Protein AF-A0A819C6V5-F1 (afdb_monomer_lite)

Radius of gyration: 39.78 Å; chains: 1; bounding box: 73×68×147 Å

Sequence (344 aa):
MNMNANNSSHEEILKLSNQDVSDHKYETSNIQQQQQQQQQLRFQQQQQQQQQQMNTNTTRMVQDIINNDDVHSQYQQNQIYKQNKHRNKRRLKNKRKHLDLNKNNLPMDQFILSPLNLIEESISSYSIRTYQKKLRRYNMSTDHWKQTSKLLPNYKQLSPYKFKHILLKAISNEYRDQLYQLLNNMATLQFIHKRAELLCMVFQLKIEADYWNYIGTLNMPIITWLSLKASKLIIKQTFINWDHTKTKAHIQRQQNKINNKLQKAISNVYIHFEQAFPLNEEIFNVMSLDDLSKIIYSALAVILEKSLHYFHLNFEQKKILLCFNIQDAYLVKSFFDLNPTLEQ

Foldseek 3Di:
DDDDDDDDPPPVVVVVVVVVVVVVVVVVVVVVVVVVVVVVVVVVVVVVVVVVVVVVVVVVVVVVVVVVVVVVVVVVVVVVVVVVVVVVVVVVVVVVVPPPPDDDDDDDPPPPCPLLNLLVVLLVPPDPVVLVVVLVVPDLPPPVLVVLLPQDQVLVVDDLVVVLVLLLVLFDPVCNVLVVVFSVPPLLSVLLSVLLNLSLQLVLLVLVLVLLVLLLPPPQCQLQPCVVPPDPVLCVVLVQPRPVCSHNVNSVVSNVVSVVSNVVSVVVSVVSVPDDNPGDPVSCVPDDPVVVSSRSSSSSSVSSSVRCSSVSSSSVSVSVSVVVSSVSSVVSVVVVVVVDDPVD

Secondary structure (DSSP, 8-state):
--------SSHHHHHHHHHHHHHHHHHHHHHHHHHHHHHHHHHHHHHHHHHHHHHHHHHHHHHHHHHHHHHHHHHHHHHHHHHHHHHHHHHHHHHHTTS-S------SS-----HHHHHHHHHHTS-HHHHHHHHTTS---TTHHHHHTT---GGGGS-HHHHHHHHHHHS-GGGHHHHHHHTTSHHHHHHHHHHHHHHHHHHHHHHHHHHHHHHHHS--TTTTTGGGTS-HHHHHHS-----TT--HHHHHHHHHHHHHHHHHHHHHHHHHHHSPP---GGGGGTS-HHHHHHHHHHHHHHHHHHHHHHHHHHHHHHHHHHHHHHHHHHHHHHHHHT---TT-

pLDDT: mean 70.54, std 17.15, range [28.67, 95.19]

Structure (mmCIF, N/CA/C/O backbone):
data_AF-A0A819C6V5-F1
#
_entry.id   AF-A0A819C6V5-F1
#
loop_
_atom_site.group_PDB
_atom_site.id
_atom_site.type_symbol
_atom_site.label_atom_id
_atom_site.label_alt_id
_atom_site.label_comp_id
_atom_site.label_asym_id
_atom_site.label_entity_id
_atom_site.label_seq_id
_atom_site.pdbx_PDB_ins_code
_atom_site.Cartn_x
_atom_site.Cartn_y
_atom_site.Cartn_z
_atom_site.occupancy
_atom_site.B_iso_or_equiv
_atom_site.auth_seq_id
_atom_site.auth_comp_id
_atom_site.auth_asym_id
_atom_site.auth_atom_id
_atom_site.pdbx_PDB_model_num
ATOM 1 N N . MET A 1 1 ? 41.837 -51.156 114.349 1.00 42.78 1 MET A N 1
ATOM 2 C CA . MET A 1 1 ? 42.633 -50.860 113.139 1.00 42.78 1 MET A CA 1
ATOM 3 C C . MET A 1 1 ? 41.952 -51.554 111.973 1.00 42.78 1 MET A C 1
ATOM 5 O O . MET A 1 1 ? 42.185 -52.731 111.747 1.00 42.78 1 MET A O 1
ATOM 9 N N . ASN A 1 2 ? 41.008 -50.852 111.341 1.00 34.34 2 ASN A N 1
ATOM 10 C CA . ASN A 1 2 ? 40.162 -51.373 110.269 1.00 34.34 2 ASN A CA 1
ATOM 11 C C . ASN A 1 2 ? 40.758 -50.969 108.922 1.00 34.34 2 ASN A C 1
ATOM 13 O O . ASN A 1 2 ? 40.740 -49.793 108.568 1.00 34.34 2 ASN A O 1
ATOM 17 N N . MET A 1 3 ? 41.269 -51.957 108.191 1.00 42.69 3 MET A N 1
ATOM 18 C CA . MET A 1 3 ? 41.445 -51.879 106.747 1.00 42.69 3 MET A CA 1
ATOM 19 C C . MET A 1 3 ? 40.115 -52.271 106.101 1.00 42.69 3 MET A C 1
ATOM 21 O O . MET A 1 3 ? 39.677 -53.403 106.270 1.00 42.69 3 MET A O 1
ATOM 25 N N . ASN A 1 4 ? 39.458 -51.341 105.411 1.00 45.03 4 ASN A N 1
ATOM 26 C CA . ASN A 1 4 ? 38.395 -51.646 104.452 1.00 45.03 4 ASN A CA 1
ATOM 27 C C . ASN A 1 4 ? 38.114 -50.401 103.606 1.00 45.03 4 ASN A C 1
ATOM 29 O O . ASN A 1 4 ? 37.374 -49.517 104.024 1.00 45.03 4 ASN A O 1
ATOM 33 N N . ALA A 1 5 ? 38.730 -50.325 102.429 1.00 46.81 5 ALA A N 1
ATOM 34 C CA . ALA A 1 5 ? 38.344 -49.402 101.367 1.00 46.81 5 ALA A CA 1
ATOM 35 C C . ALA A 1 5 ? 38.988 -49.867 100.055 1.00 46.81 5 ALA A C 1
ATOM 37 O O . ALA A 1 5 ? 40.046 -49.388 99.669 1.00 46.81 5 ALA A O 1
ATOM 38 N N . ASN A 1 6 ? 38.384 -50.865 99.416 1.00 51.97 6 ASN A N 1
ATOM 39 C CA . ASN A 1 6 ? 38.593 -51.175 98.003 1.00 51.97 6 ASN A CA 1
ATOM 40 C C . ASN A 1 6 ? 37.454 -52.096 97.571 1.00 51.97 6 ASN A C 1
ATOM 42 O O . ASN A 1 6 ? 37.570 -53.303 97.719 1.00 51.97 6 ASN A O 1
ATOM 46 N N . ASN A 1 7 ? 36.324 -51.508 97.163 1.00 52.44 7 ASN A N 1
ATOM 47 C CA . ASN A 1 7 ? 35.249 -52.153 96.389 1.00 52.44 7 ASN A CA 1
ATOM 48 C C . ASN A 1 7 ? 34.181 -51.110 95.994 1.00 52.44 7 ASN A C 1
ATOM 50 O O . ASN A 1 7 ? 33.004 -51.263 96.290 1.00 52.44 7 ASN A O 1
ATOM 54 N N . SER A 1 8 ? 34.592 -50.009 95.355 1.00 52.50 8 SER A N 1
ATOM 55 C CA . SER A 1 8 ? 33.663 -48.972 94.861 1.00 52.50 8 SER A CA 1
ATOM 56 C C . SER A 1 8 ? 34.029 -48.488 93.453 1.00 52.50 8 SER A C 1
ATOM 58 O O . SER A 1 8 ? 33.892 -47.311 93.141 1.00 52.50 8 SER A O 1
ATOM 60 N N . SER A 1 9 ? 34.537 -49.380 92.599 1.00 55.22 9 SER A N 1
ATOM 61 C CA . SER A 1 9 ? 34.849 -49.062 91.195 1.00 55.22 9 SER A CA 1
ATOM 62 C C . SER A 1 9 ? 34.256 -50.046 90.179 1.00 55.22 9 SER A C 1
ATOM 64 O O . SER A 1 9 ? 34.448 -49.860 88.982 1.00 55.22 9 SER A O 1
ATOM 66 N N . HIS A 1 10 ? 33.494 -51.061 90.617 1.00 52.28 10 HIS A N 1
ATOM 67 C CA . HIS A 1 10 ? 32.887 -52.045 89.708 1.00 52.28 10 HIS A CA 1
ATOM 68 C C . HIS A 1 10 ? 31.380 -51.860 89.448 1.00 52.28 10 HIS A C 1
ATOM 70 O O . HIS A 1 10 ? 30.900 -52.331 88.419 1.00 52.28 10 HIS A O 1
ATOM 76 N N . GLU A 1 11 ? 30.635 -51.131 90.291 1.00 52.12 11 GLU A N 1
ATOM 77 C CA . GLU A 1 11 ? 29.190 -50.899 90.077 1.00 52.12 11 GLU A CA 1
ATOM 78 C C . GLU A 1 11 ? 28.860 -49.718 89.145 1.00 52.12 11 GLU A C 1
ATOM 80 O O . GLU A 1 11 ? 27.769 -49.682 88.575 1.00 52.12 11 GLU A O 1
ATOM 85 N N . GLU A 1 12 ? 29.785 -48.781 88.913 1.00 51.66 12 GLU A N 1
ATOM 86 C CA . GLU A 1 12 ? 29.551 -47.665 87.977 1.00 51.66 12 GLU A CA 1
ATOM 87 C C . GLU A 1 12 ? 29.744 -48.056 86.503 1.00 51.66 12 GLU A C 1
ATOM 89 O O . GLU A 1 12 ? 29.114 -47.470 85.624 1.00 51.66 12 GLU A O 1
ATOM 94 N N . ILE A 1 13 ? 30.517 -49.107 86.211 1.00 53.06 13 ILE A N 1
ATOM 95 C CA . ILE A 1 13 ? 30.761 -49.552 84.827 1.00 53.06 13 ILE A CA 1
ATOM 96 C C . ILE A 1 13 ? 29.567 -50.359 84.271 1.00 53.06 13 ILE A C 1
ATOM 98 O O . ILE A 1 13 ? 29.282 -50.307 83.077 1.00 53.06 13 ILE A O 1
ATOM 102 N N . LEU A 1 14 ? 28.793 -51.039 85.125 1.00 51.91 14 LEU A N 1
ATOM 103 C CA . LEU A 1 14 ? 27.615 -51.816 84.703 1.00 51.91 14 LEU A CA 1
ATOM 104 C C . LEU A 1 14 ? 26.338 -50.975 84.517 1.00 51.91 14 LEU A C 1
ATOM 106 O O . LEU A 1 14 ? 25.414 -51.424 83.838 1.00 51.91 14 LEU A O 1
ATOM 110 N N . LYS A 1 15 ? 26.275 -49.751 85.062 1.00 52.47 15 LYS A N 1
ATOM 111 C CA . LYS A 1 15 ? 25.129 -48.843 84.857 1.00 52.47 15 LYS A CA 1
ATOM 112 C C . LYS A 1 15 ? 25.221 -48.023 83.568 1.00 52.47 15 LYS A C 1
ATOM 114 O O . LYS A 1 15 ? 24.184 -47.723 82.991 1.00 52.47 15 LYS A O 1
ATOM 119 N N . LEU A 1 16 ? 26.425 -47.743 83.067 1.00 49.72 16 LEU A N 1
ATOM 120 C CA . LEU A 1 16 ? 26.607 -47.038 81.788 1.00 49.72 16 LEU A CA 1
ATOM 121 C C . LEU A 1 16 ? 26.349 -47.942 80.566 1.00 49.72 16 LEU A C 1
ATOM 123 O O . LEU A 1 16 ? 25.876 -47.465 79.545 1.00 49.72 16 LEU A O 1
ATOM 127 N N . SER A 1 17 ? 26.546 -49.260 80.683 1.00 49.69 17 SER A N 1
ATOM 128 C CA . SER A 1 17 ? 26.348 -50.208 79.570 1.00 49.69 17 SER A CA 1
ATOM 129 C C . SER A 1 17 ? 24.881 -50.522 79.232 1.00 49.69 17 SER A C 1
ATOM 131 O O . SER A 1 17 ? 24.615 -51.007 78.134 1.00 49.69 17 SER A O 1
ATOM 133 N N . ASN A 1 18 ? 23.929 -50.309 80.147 1.00 50.03 18 ASN A N 1
ATOM 134 C CA . ASN A 1 18 ? 22.515 -50.651 79.918 1.00 50.03 18 ASN A CA 1
ATOM 135 C C . ASN A 1 18 ? 21.667 -49.463 79.435 1.00 50.03 18 ASN A C 1
ATOM 137 O O . ASN A 1 18 ? 20.563 -49.682 78.938 1.00 50.03 18 ASN A O 1
ATOM 141 N N . GLN A 1 19 ? 22.181 -48.233 79.542 1.00 52.88 19 GLN A N 1
ATOM 142 C CA . GLN A 1 19 ? 21.512 -47.026 79.048 1.00 52.88 19 GLN A CA 1
ATOM 143 C C . GLN A 1 19 ? 21.669 -46.881 77.518 1.00 52.88 19 GLN A C 1
ATOM 145 O O . GLN A 1 19 ? 20.708 -46.552 76.827 1.00 52.88 19 GLN A O 1
ATOM 150 N N . ASP A 1 20 ? 22.828 -47.259 76.962 1.00 51.00 20 ASP A N 1
ATOM 151 C CA . ASP A 1 20 ? 23.103 -47.169 75.515 1.00 51.00 20 ASP A CA 1
ATOM 152 C C . ASP A 1 20 ? 22.275 -48.152 74.658 1.00 51.00 20 ASP A C 1
ATOM 154 O O . ASP A 1 20 ? 22.036 -47.927 73.471 1.00 51.00 20 ASP A O 1
ATOM 158 N N . VAL A 1 21 ? 21.781 -49.252 75.240 1.00 55.56 21 VAL A N 1
ATOM 159 C CA . VAL A 1 21 ? 21.013 -50.271 74.497 1.00 55.56 21 VAL A CA 1
ATOM 160 C C . VAL A 1 21 ? 19.526 -49.902 74.368 1.00 55.56 21 VAL A C 1
ATOM 162 O O . VAL A 1 21 ? 18.870 -50.327 73.411 1.00 55.56 21 VAL A O 1
ATOM 165 N N . SER A 1 22 ? 18.968 -49.109 75.294 1.00 55.94 22 SER A N 1
ATOM 166 C CA . SER A 1 22 ? 17.573 -48.651 75.201 1.00 55.94 22 SER A CA 1
ATOM 167 C C . SER A 1 22 ? 17.395 -47.523 74.189 1.00 55.94 22 SER A C 1
ATOM 169 O O . SER A 1 22 ? 16.411 -47.535 73.445 1.00 55.94 22 SER A O 1
ATOM 171 N N . ASP A 1 23 ? 18.364 -46.612 74.099 1.00 54.50 23 ASP A N 1
ATOM 172 C CA . ASP A 1 23 ? 18.287 -45.456 73.202 1.00 54.50 23 ASP A CA 1
ATOM 173 C C . ASP A 1 23 ? 18.454 -45.879 71.732 1.00 54.50 23 ASP A C 1
ATOM 175 O O . ASP A 1 23 ? 17.686 -45.455 70.864 1.00 54.50 23 ASP A O 1
ATOM 179 N N . HIS A 1 24 ? 19.313 -46.867 71.453 1.00 56.78 24 HIS A N 1
ATOM 180 C CA . HIS A 1 24 ? 19.447 -47.432 70.106 1.00 56.78 24 HIS A CA 1
ATOM 181 C C . HIS A 1 24 ? 18.206 -48.188 69.599 1.00 56.78 24 HIS A C 1
ATOM 183 O O . HIS A 1 24 ? 17.953 -48.215 68.390 1.00 56.78 24 HIS A O 1
ATOM 189 N N . LYS A 1 25 ? 17.385 -48.782 70.478 1.00 58.25 25 LYS A N 1
ATOM 190 C CA . LYS A 1 25 ? 16.118 -49.420 70.061 1.00 58.25 25 LYS A CA 1
ATOM 191 C C . LYS A 1 25 ? 15.043 -48.396 69.687 1.00 58.25 25 LYS A C 1
ATOM 193 O O . LYS A 1 25 ? 14.262 -48.641 68.768 1.00 58.25 25 LYS A O 1
ATOM 198 N N . TYR A 1 26 ? 15.017 -47.245 70.356 1.00 59.84 26 TYR A N 1
ATOM 199 C CA . TYR A 1 26 ? 14.094 -46.162 70.013 1.00 59.84 26 TYR A CA 1
ATOM 200 C C . TYR A 1 26 ? 14.500 -45.445 68.721 1.00 59.84 26 TYR A C 1
ATOM 202 O O . TYR A 1 26 ? 13.643 -45.168 67.877 1.00 59.84 26 TYR A O 1
ATOM 210 N N . GLU A 1 27 ? 15.797 -45.213 68.510 1.00 63.97 27 GLU A N 1
ATOM 211 C CA . GLU A 1 27 ? 16.293 -44.613 67.267 1.00 63.97 27 GLU A CA 1
ATOM 212 C C . GLU A 1 27 ? 16.052 -45.511 66.050 1.00 63.97 27 GLU A C 1
ATOM 214 O O . GLU A 1 27 ? 15.570 -45.040 65.018 1.00 63.97 27 GLU A O 1
ATOM 219 N N . THR A 1 28 ? 16.299 -46.820 66.170 1.00 67.06 28 THR A N 1
ATOM 220 C CA . THR A 1 28 ? 16.055 -47.767 65.068 1.00 67.06 28 THR A CA 1
ATOM 221 C C . THR A 1 28 ? 14.572 -47.873 64.700 1.00 67.06 28 THR A C 1
ATOM 223 O O . THR A 1 28 ? 14.247 -47.905 63.511 1.00 67.06 28 THR A O 1
ATOM 226 N N . SER A 1 29 ? 13.661 -47.819 65.679 1.00 74.25 29 SER A N 1
ATOM 227 C CA . SER A 1 29 ? 12.212 -47.786 65.427 1.00 74.25 29 SER A CA 1
ATOM 228 C C . SER A 1 29 ? 11.770 -46.515 64.686 1.00 74.25 29 SER A C 1
ATOM 230 O O . SER A 1 29 ? 10.986 -46.592 63.737 1.00 74.25 29 SER A O 1
ATOM 232 N N . ASN A 1 30 ? 12.292 -45.345 65.069 1.00 78.00 30 ASN A N 1
ATOM 233 C CA . ASN A 1 30 ? 11.967 -44.077 64.404 1.00 78.00 30 ASN A CA 1
ATOM 234 C C . ASN A 1 30 ? 12.506 -44.016 62.968 1.00 78.00 30 ASN A C 1
ATOM 236 O O . ASN A 1 30 ? 11.795 -43.585 62.057 1.00 78.00 30 ASN A O 1
ATOM 240 N N . ILE A 1 31 ? 13.730 -44.501 62.739 1.00 79.94 31 ILE A N 1
ATOM 241 C CA . ILE A 1 31 ? 14.327 -44.566 61.396 1.00 79.94 31 ILE A CA 1
ATOM 242 C C . ILE A 1 31 ? 13.509 -45.492 60.487 1.00 79.94 31 ILE A C 1
ATOM 244 O O . ILE A 1 31 ? 13.252 -45.159 59.326 1.00 79.94 31 ILE A O 1
ATOM 248 N N . GLN A 1 32 ? 13.045 -46.631 61.006 1.00 84.69 32 GLN A N 1
ATOM 249 C CA . GLN A 1 32 ? 12.244 -47.579 60.235 1.00 84.69 32 GLN A CA 1
ATOM 250 C C . GLN A 1 32 ? 10.863 -47.010 59.876 1.00 84.69 32 GLN A C 1
ATOM 252 O O . GLN A 1 32 ? 10.420 -47.140 58.731 1.00 84.69 32 GLN A O 1
ATOM 257 N N . GLN A 1 33 ? 10.215 -46.300 60.804 1.00 87.62 33 GLN A N 1
ATOM 258 C CA . GLN A 1 33 ? 8.936 -45.634 60.547 1.00 87.62 33 GLN A CA 1
ATOM 259 C C . GLN A 1 33 ? 9.075 -44.497 59.519 1.00 87.62 33 GLN A C 1
ATOM 261 O O . GLN A 1 33 ? 8.236 -44.353 58.622 1.00 87.62 33 GLN A O 1
ATOM 266 N N . GLN A 1 34 ? 10.170 -43.734 59.581 1.00 89.56 34 GLN A N 1
ATOM 267 C CA . GLN A 1 34 ? 10.457 -42.668 58.621 1.00 89.56 34 GLN A CA 1
ATOM 268 C C . GLN A 1 34 ? 10.750 -43.216 57.214 1.00 89.56 34 GLN A C 1
ATOM 270 O O . GLN A 1 34 ? 10.279 -42.657 56.217 1.00 89.56 34 GLN A O 1
ATOM 275 N N . GLN A 1 35 ? 11.464 -44.344 57.107 1.00 90.00 35 GLN A N 1
ATOM 276 C CA . GLN A 1 35 ? 11.661 -45.028 55.825 1.00 90.00 35 GLN A CA 1
ATOM 277 C C . GLN A 1 35 ? 10.338 -45.520 55.227 1.00 90.00 35 GLN A C 1
ATOM 279 O O . GLN A 1 35 ? 10.125 -45.383 54.020 1.00 90.00 35 GLN A O 1
ATOM 284 N N . GLN A 1 36 ? 9.425 -46.033 56.054 1.00 91.12 36 GLN A N 1
ATOM 285 C CA . GLN A 1 36 ? 8.120 -46.504 55.592 1.00 91.12 36 GLN A CA 1
ATOM 286 C C . GLN A 1 36 ? 7.257 -45.358 55.037 1.00 91.12 36 GLN A C 1
ATOM 288 O O . GLN A 1 36 ? 6.668 -45.495 53.962 1.00 91.12 36 GLN A O 1
ATOM 293 N N . GLN A 1 37 ? 7.248 -44.194 55.699 1.00 90.69 37 GLN A N 1
ATOM 294 C CA . GLN A 1 37 ? 6.564 -42.999 55.184 1.00 90.69 37 GLN A CA 1
ATOM 295 C C . GLN A 1 37 ? 7.159 -42.514 53.856 1.00 90.69 37 GLN A C 1
ATOM 297 O O . GLN A 1 37 ? 6.415 -42.184 52.929 1.00 90.69 37 GLN A O 1
ATOM 302 N N . GLN A 1 38 ? 8.489 -42.518 53.713 1.00 90.19 38 GLN A N 1
ATOM 303 C CA . GLN A 1 38 ? 9.117 -42.145 52.442 1.00 90.19 38 GLN A CA 1
ATOM 304 C C . GLN A 1 38 ? 8.752 -43.098 51.298 1.00 90.19 38 GLN A C 1
ATOM 306 O O . GLN A 1 38 ? 8.592 -42.647 50.162 1.00 90.19 38 GLN A O 1
ATOM 311 N N . GLN A 1 39 ? 8.619 -44.399 51.564 1.00 90.50 39 GLN A N 1
ATOM 312 C CA . GLN A 1 39 ? 8.199 -45.363 50.542 1.00 90.50 39 GLN A CA 1
ATOM 313 C C . GLN A 1 39 ? 6.753 -45.117 50.089 1.00 90.50 39 GLN A C 1
ATOM 315 O O . GLN A 1 39 ? 6.485 -45.136 48.886 1.00 90.50 39 GLN A O 1
ATOM 320 N N . GLN A 1 40 ? 5.844 -44.799 51.016 1.00 91.19 40 GLN A N 1
ATOM 321 C CA . GLN A 1 40 ? 4.452 -44.467 50.683 1.00 91.19 40 GLN A CA 1
ATOM 322 C C . GLN A 1 40 ? 4.347 -43.203 49.816 1.00 91.19 40 GLN A C 1
ATOM 324 O O . GLN A 1 40 ? 3.633 -43.201 48.813 1.00 91.19 40 GLN A O 1
ATOM 329 N N . LEU A 1 41 ? 5.117 -42.160 50.141 1.00 92.69 41 LEU A N 1
ATOM 330 C CA . LEU A 1 41 ? 5.176 -40.924 49.353 1.00 92.69 41 LEU A CA 1
ATOM 331 C C . LEU A 1 41 ? 5.664 -41.166 47.919 1.00 92.69 41 LEU A C 1
ATOM 333 O O . LEU A 1 41 ? 5.060 -40.662 46.970 1.00 92.69 41 LEU A O 1
ATOM 337 N N . ARG A 1 42 ? 6.714 -41.980 47.735 1.00 90.38 42 ARG A N 1
ATOM 338 C CA . ARG A 1 42 ? 7.212 -42.326 46.391 1.00 90.38 42 ARG A CA 1
ATOM 339 C C . ARG A 1 42 ? 6.171 -43.089 45.578 1.00 90.38 42 ARG A C 1
ATOM 341 O O . ARG A 1 42 ? 5.988 -42.794 44.399 1.00 90.38 42 ARG A O 1
ATOM 348 N N . PHE A 1 43 ? 5.464 -44.027 46.204 1.00 92.69 43 PHE A N 1
ATOM 349 C CA . PHE A 1 43 ? 4.412 -44.789 45.535 1.00 92.69 43 PHE A CA 1
ATOM 350 C C . PHE A 1 43 ? 3.249 -43.891 45.087 1.00 92.69 43 PHE A C 1
ATOM 352 O O . PHE A 1 43 ? 2.786 -43.990 43.950 1.00 92.69 43 PHE A O 1
ATOM 359 N N . GLN A 1 44 ? 2.825 -42.950 45.935 1.00 91.38 44 GLN A N 1
ATOM 360 C CA . GLN A 1 44 ? 1.767 -41.997 45.593 1.00 91.38 44 GLN A CA 1
ATOM 361 C C . GLN A 1 44 ? 2.178 -41.064 44.441 1.00 91.38 44 GLN A C 1
ATOM 363 O O . GLN A 1 44 ? 1.390 -40.809 43.527 1.00 91.38 44 GLN A O 1
ATOM 368 N N . GLN A 1 45 ? 3.432 -40.605 44.439 1.00 91.06 45 GLN A N 1
ATOM 369 C CA . GLN A 1 45 ? 3.972 -39.764 43.371 1.00 91.06 45 GLN A CA 1
ATOM 370 C C . GLN A 1 45 ? 4.060 -40.520 42.034 1.00 91.06 45 GLN A C 1
ATOM 372 O O . GLN A 1 45 ? 3.747 -39.960 40.982 1.00 91.06 45 GLN A O 1
ATOM 377 N N . GLN A 1 46 ? 4.408 -41.810 42.067 1.00 92.31 46 GLN A N 1
ATOM 378 C CA . GLN A 1 46 ? 4.439 -42.662 40.877 1.00 92.31 46 GLN A CA 1
ATOM 379 C C . GLN A 1 46 ? 3.037 -42.870 40.280 1.00 92.31 46 GLN A C 1
ATOM 381 O O . GLN A 1 46 ? 2.879 -42.807 39.059 1.00 92.31 46 GLN A O 1
ATOM 386 N N . GLN A 1 47 ? 2.003 -43.035 41.114 1.00 90.69 47 GLN A N 1
ATOM 387 C CA . GLN A 1 47 ? 0.620 -43.125 40.629 1.00 90.69 47 GLN A CA 1
ATOM 388 C C . GLN A 1 47 ? 0.136 -41.826 39.970 1.00 90.69 47 GLN A C 1
ATOM 390 O O . GLN A 1 47 ? -0.505 -41.875 38.919 1.00 90.69 47 GLN A O 1
ATOM 395 N N . GLN A 1 48 ? 0.480 -40.658 40.527 1.00 90.62 48 GLN A N 1
ATOM 396 C CA . GLN A 1 48 ? 0.141 -39.374 39.899 1.00 90.62 48 GLN A CA 1
ATOM 397 C C . GLN A 1 48 ? 0.810 -39.206 38.529 1.00 90.62 48 GLN A C 1
ATOM 399 O O . GLN A 1 48 ? 0.168 -38.738 37.587 1.00 90.62 48 GLN A O 1
ATOM 404 N N . GLN A 1 49 ? 2.071 -39.626 38.383 1.00 88.88 49 GLN A N 1
ATOM 405 C CA . GLN A 1 49 ? 2.762 -39.575 37.091 1.00 88.88 49 GLN A CA 1
ATOM 406 C C . GLN A 1 49 ? 2.105 -40.489 36.047 1.00 88.88 49 GLN A C 1
ATOM 408 O O . GLN A 1 49 ? 1.938 -40.075 34.899 1.00 88.88 49 GLN A O 1
ATOM 413 N N . GLN A 1 50 ? 1.662 -41.691 36.433 1.00 88.25 50 GLN A N 1
ATOM 414 C CA . GLN A 1 50 ? 0.937 -42.585 35.521 1.00 88.25 50 GLN A CA 1
ATOM 415 C C . GLN A 1 50 ? -0.408 -41.990 35.071 1.00 88.25 50 GLN A C 1
ATOM 417 O O . GLN A 1 50 ? -0.728 -42.039 33.882 1.00 88.25 50 GLN A O 1
ATOM 422 N N . GLN A 1 51 ? -1.167 -41.347 35.967 1.00 85.69 51 GLN A N 1
ATOM 423 C CA . GLN A 1 51 ? -2.417 -40.669 35.587 1.00 85.69 51 GLN A CA 1
ATOM 424 C C . GLN A 1 51 ? -2.179 -39.502 34.613 1.00 85.69 51 GLN A C 1
ATOM 426 O O . GLN A 1 51 ? -2.924 -39.336 33.645 1.00 85.69 51 GLN A O 1
ATOM 431 N N . GLN A 1 52 ? -1.111 -38.720 34.803 1.00 86.56 52 GLN A N 1
ATOM 432 C CA . GLN A 1 52 ? -0.755 -37.636 33.877 1.00 86.56 52 GLN A CA 1
ATOM 433 C C . GLN A 1 52 ? -0.355 -38.159 32.485 1.00 86.56 52 GLN A C 1
ATOM 435 O O . GLN A 1 52 ? -0.721 -37.561 31.467 1.00 86.56 52 GLN A O 1
ATOM 440 N N . GLN A 1 53 ? 0.339 -39.301 32.414 1.00 84.69 53 GLN A N 1
ATOM 441 C CA . GLN A 1 53 ? 0.665 -39.960 31.142 1.00 84.69 53 GLN A CA 1
ATOM 442 C C . GLN A 1 53 ? -0.589 -40.483 30.419 1.00 84.69 53 GLN A C 1
ATOM 444 O O . GLN A 1 53 ? -0.728 -40.310 29.208 1.00 84.69 53 GLN A O 1
ATOM 449 N N . MET A 1 54 ? -1.554 -41.043 31.152 1.00 80.38 54 MET A N 1
ATOM 450 C CA . MET A 1 54 ? -2.831 -41.486 30.574 1.00 80.38 54 MET A CA 1
ATOM 451 C C . MET A 1 54 ? -3.645 -40.313 30.000 1.00 80.38 54 MET A C 1
ATOM 453 O O . MET A 1 54 ? -4.183 -40.406 28.892 1.00 80.38 54 MET A O 1
ATOM 457 N N . ASN A 1 55 ? -3.676 -39.173 30.696 1.00 81.25 55 ASN A N 1
ATOM 458 C CA . ASN A 1 55 ? -4.394 -37.977 30.241 1.00 81.25 55 ASN A CA 1
ATOM 459 C C . ASN A 1 55 ? -3.747 -37.342 28.999 1.00 81.25 55 ASN A C 1
ATOM 461 O O . ASN A 1 55 ? -4.445 -36.918 28.075 1.00 81.25 55 ASN A O 1
ATOM 465 N N . THR A 1 56 ? -2.414 -37.314 28.935 1.00 79.81 56 THR A N 1
ATOM 466 C CA . THR A 1 56 ? -1.687 -36.793 27.764 1.00 79.81 56 THR A CA 1
ATOM 467 C C . THR A 1 56 ? -1.858 -37.678 26.528 1.00 79.81 56 THR A C 1
ATOM 469 O O . THR A 1 56 ? -2.071 -37.150 25.435 1.00 79.81 56 THR A O 1
ATOM 472 N N . ASN A 1 57 ? -1.870 -39.005 26.686 1.00 77.75 57 ASN A N 1
ATOM 473 C CA . ASN A 1 57 ? -2.141 -39.933 25.582 1.00 77.75 57 ASN A CA 1
ATOM 474 C C . ASN A 1 57 ? -3.583 -39.824 25.068 1.00 77.75 57 ASN A C 1
ATOM 476 O O . ASN A 1 57 ? -3.802 -39.779 23.859 1.00 77.75 57 ASN A O 1
ATOM 480 N N . THR A 1 58 ? -4.557 -39.697 25.972 1.00 76.12 58 THR A N 1
ATOM 481 C CA . THR A 1 58 ? -5.968 -39.493 25.599 1.00 76.12 58 THR A CA 1
ATOM 482 C C . THR A 1 58 ? -6.152 -38.180 24.833 1.00 76.12 58 THR A C 1
ATOM 484 O O . THR A 1 58 ? -6.815 -38.150 23.799 1.00 76.12 58 THR A O 1
ATOM 487 N N . THR A 1 59 ? -5.485 -37.108 25.273 1.00 75.38 59 THR A N 1
ATOM 488 C CA . THR A 1 59 ? -5.539 -35.798 24.603 1.00 75.38 59 THR A CA 1
ATOM 489 C C . THR A 1 59 ? -4.931 -35.852 23.197 1.00 75.38 59 THR A C 1
ATOM 491 O O . THR A 1 59 ? -5.495 -35.285 22.264 1.00 75.38 59 THR A O 1
ATOM 494 N N . ARG A 1 60 ? -3.815 -36.577 23.011 1.00 73.62 60 ARG A N 1
ATOM 495 C CA . ARG A 1 60 ? -3.214 -36.794 21.682 1.00 73.62 60 ARG A CA 1
ATOM 496 C C . ARG A 1 60 ? -4.133 -37.575 20.744 1.00 73.62 60 ARG A C 1
ATOM 498 O O . ARG A 1 60 ? -4.328 -37.138 19.618 1.00 73.62 60 ARG A O 1
ATOM 505 N N . MET A 1 61 ? -4.751 -38.659 21.215 1.00 68.25 61 MET A N 1
ATOM 506 C CA . MET A 1 61 ? -5.678 -39.442 20.387 1.00 68.25 61 MET A CA 1
ATOM 507 C C . MET A 1 61 ? -6.894 -38.624 19.936 1.00 68.25 61 MET A C 1
ATOM 509 O O . MET A 1 61 ? -7.292 -38.710 18.777 1.00 68.25 61 MET A O 1
ATOM 513 N N . VAL A 1 62 ? -7.461 -37.789 20.814 1.00 68.50 62 VAL A N 1
ATOM 514 C CA . VAL A 1 62 ? -8.574 -36.895 20.445 1.00 68.50 62 VAL A CA 1
ATOM 515 C C . VAL A 1 62 ? -8.130 -35.863 19.404 1.00 68.50 62 VAL A C 1
ATOM 517 O O . VAL A 1 62 ? -8.854 -35.614 18.441 1.00 68.50 62 VAL A O 1
ATOM 520 N N . GLN A 1 63 ? -6.925 -35.304 19.542 1.00 61.38 63 GLN A N 1
ATOM 521 C CA . GLN A 1 63 ? -6.384 -34.344 18.578 1.00 61.38 63 GLN A CA 1
ATOM 522 C C . GLN A 1 63 ? -6.145 -34.975 17.195 1.00 61.38 63 GLN A C 1
ATOM 524 O O . GLN A 1 63 ? -6.417 -34.338 16.177 1.00 61.38 63 GLN A O 1
ATOM 529 N N . ASP A 1 64 ? -5.686 -36.227 17.145 1.00 64.62 64 ASP A N 1
ATOM 530 C CA . ASP A 1 64 ? -5.460 -36.956 15.891 1.00 64.62 64 ASP A CA 1
ATOM 531 C C . ASP A 1 64 ? -6.773 -37.311 15.172 1.00 64.62 64 ASP A C 1
ATOM 533 O O . ASP A 1 64 ? -6.828 -37.285 13.940 1.00 64.62 64 ASP A O 1
ATOM 537 N N . ILE A 1 65 ? -7.854 -37.568 15.919 1.00 64.12 65 ILE A N 1
ATOM 538 C CA . ILE A 1 65 ? -9.198 -37.760 15.348 1.00 64.12 65 ILE A CA 1
ATOM 539 C C . ILE A 1 65 ? -9.707 -36.451 14.724 1.00 64.12 65 ILE A C 1
ATOM 541 O O . ILE A 1 65 ? -10.124 -36.450 13.566 1.00 64.12 65 ILE A O 1
ATOM 545 N N . ILE A 1 66 ? -9.584 -35.323 15.435 1.00 58.06 66 ILE A N 1
ATOM 546 C CA . ILE A 1 66 ? -10.011 -33.998 14.944 1.00 58.06 66 ILE A CA 1
ATOM 547 C C . ILE A 1 66 ? -9.246 -33.604 13.669 1.00 58.06 66 ILE A C 1
ATOM 549 O O . ILE A 1 66 ? -9.836 -33.114 12.705 1.00 58.06 66 ILE A O 1
ATOM 553 N N . ASN A 1 67 ? -7.938 -33.866 13.624 1.00 56.19 67 ASN A N 1
ATOM 554 C CA . ASN A 1 67 ? -7.110 -33.540 12.463 1.00 56.19 67 ASN A CA 1
ATOM 555 C C . ASN A 1 67 ? -7.482 -34.366 11.214 1.00 56.19 67 ASN A C 1
ATOM 557 O O . ASN A 1 67 ? -7.356 -33.868 10.094 1.00 56.19 67 ASN A O 1
ATOM 561 N N . ASN A 1 68 ? -7.952 -35.607 11.376 1.00 54.25 68 ASN A N 1
ATOM 562 C CA . ASN A 1 68 ? -8.356 -36.454 10.248 1.00 54.25 68 ASN A CA 1
ATOM 563 C C . ASN A 1 68 ? -9.692 -36.019 9.621 1.00 54.25 68 ASN A C 1
ATOM 565 O O . ASN A 1 68 ? -9.825 -36.050 8.391 1.00 54.25 68 ASN A O 1
ATOM 569 N N . ASP A 1 69 ? -10.641 -35.534 10.425 1.00 51.19 69 ASP A N 1
ATOM 570 C CA . ASP A 1 69 ? -11.911 -34.992 9.921 1.00 51.19 69 ASP A CA 1
ATOM 571 C C . ASP A 1 69 ? -11.706 -33.686 9.128 1.00 51.19 69 ASP A C 1
ATOM 573 O O . ASP A 1 69 ? -12.331 -33.469 8.078 1.00 51.19 69 ASP A O 1
ATOM 577 N N . ASP A 1 70 ? -10.742 -32.856 9.541 1.00 51.50 70 ASP A N 1
ATOM 578 C CA . ASP A 1 70 ? -10.375 -31.625 8.832 1.00 51.50 70 ASP A CA 1
ATOM 579 C C . ASP A 1 70 ? -9.746 -31.893 7.453 1.00 51.50 70 ASP A C 1
ATOM 581 O O . ASP A 1 70 ? -10.037 -31.184 6.478 1.00 51.50 70 ASP A O 1
ATOM 585 N N . VAL A 1 71 ? -8.940 -32.952 7.320 1.00 55.59 71 VAL A N 1
ATOM 586 C CA . VAL A 1 71 ? -8.336 -33.351 6.035 1.00 55.59 71 VAL A CA 1
ATOM 587 C C . VAL A 1 71 ? -9.406 -33.833 5.05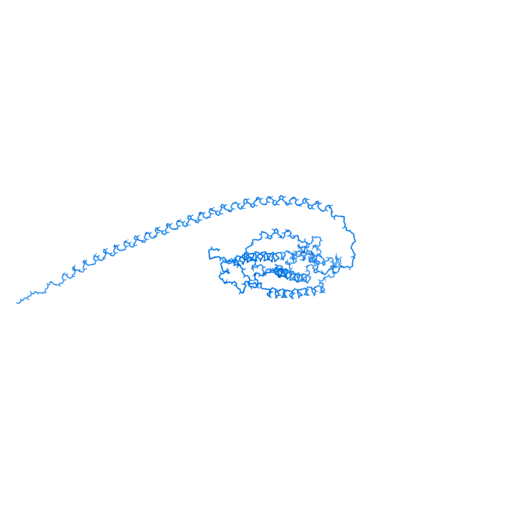0 1.00 55.59 71 VAL A C 1
ATOM 589 O O . VAL A 1 71 ? -9.358 -33.494 3.858 1.00 55.59 71 VAL A O 1
ATOM 592 N N . HIS A 1 72 ? -10.418 -34.565 5.529 1.00 52.72 72 HIS A N 1
ATOM 593 C CA . HIS A 1 72 ? -11.508 -35.040 4.677 1.00 52.72 72 HIS A CA 1
ATOM 594 C C . HIS A 1 72 ? -12.423 -33.888 4.213 1.00 52.72 72 HIS A C 1
ATOM 596 O O . HIS A 1 72 ? -12.771 -33.802 3.027 1.00 52.72 72 HIS A O 1
ATOM 602 N N . SER A 1 73 ? -12.707 -32.925 5.098 1.00 59.22 73 SER A N 1
ATOM 603 C CA . SER A 1 73 ? -13.444 -31.691 4.777 1.00 59.22 73 SER A CA 1
ATOM 604 C C . SER A 1 73 ? -12.704 -30.816 3.748 1.00 59.22 73 SER A C 1
ATOM 606 O O . SER A 1 73 ? -13.292 -30.338 2.766 1.00 59.22 73 SER A O 1
ATOM 608 N N . GLN A 1 74 ? -11.378 -30.677 3.878 1.00 56.19 74 GLN A N 1
ATOM 609 C CA . GLN A 1 74 ? -10.550 -29.940 2.914 1.00 56.19 74 GLN A CA 1
ATOM 610 C C . GLN A 1 74 ? -10.534 -30.581 1.520 1.00 56.19 74 GLN A C 1
ATOM 612 O O . GLN A 1 74 ? -10.545 -29.871 0.503 1.00 56.19 74 GLN A O 1
ATOM 617 N N . TYR A 1 75 ? -10.525 -31.913 1.441 1.00 66.94 75 TYR A N 1
ATOM 618 C CA . TYR A 1 75 ? -10.558 -32.626 0.166 1.00 66.94 75 TYR A CA 1
ATOM 619 C C . TYR A 1 75 ? -11.877 -32.383 -0.584 1.00 66.94 75 TYR A C 1
ATOM 621 O O . TYR A 1 75 ? -11.861 -32.028 -1.770 1.00 66.94 75 TYR A O 1
ATOM 629 N N . GLN A 1 76 ? -13.017 -32.470 0.110 1.00 62.34 76 GLN A N 1
ATOM 630 C CA . GLN A 1 76 ? -14.334 -32.215 -0.484 1.00 62.34 76 GLN A CA 1
ATOM 631 C C . GLN A 1 76 ? -14.484 -30.757 -0.958 1.00 62.34 76 GLN A C 1
ATOM 633 O O . GLN A 1 76 ? -14.928 -30.508 -2.087 1.00 62.34 76 GLN A O 1
ATOM 638 N N . GLN A 1 77 ? -14.012 -29.777 -0.176 1.00 61.12 77 GLN A N 1
ATOM 639 C CA . GLN A 1 77 ? -14.015 -28.368 -0.594 1.00 61.12 77 GLN A CA 1
ATOM 640 C C . GLN A 1 77 ? -13.162 -28.113 -1.848 1.00 61.12 77 GLN A C 1
ATOM 642 O O . GLN A 1 77 ? -13.538 -27.314 -2.718 1.00 61.12 77 GLN A O 1
ATOM 647 N N . ASN A 1 78 ? -12.028 -28.806 -1.987 1.00 64.88 78 ASN A N 1
ATOM 648 C CA . ASN A 1 78 ? -11.166 -28.685 -3.161 1.00 64.88 78 ASN A CA 1
ATOM 649 C C . ASN A 1 78 ? -11.814 -29.253 -4.436 1.00 64.88 78 ASN A C 1
ATOM 651 O O . ASN A 1 78 ? -11.629 -28.678 -5.517 1.00 64.88 78 ASN A O 1
ATOM 655 N N . GLN A 1 79 ? -12.621 -30.311 -4.330 1.00 69.69 79 GLN A N 1
ATOM 656 C CA . GLN A 1 79 ? -13.372 -30.849 -5.471 1.00 69.69 79 GLN A CA 1
ATOM 657 C C . GLN A 1 79 ? -14.482 -29.891 -5.932 1.00 69.69 79 GLN A C 1
ATOM 659 O O . GLN A 1 79 ? -14.581 -29.578 -7.125 1.00 69.69 79 GLN A O 1
ATOM 664 N N . ILE A 1 80 ? -15.231 -29.306 -4.993 1.00 70.69 80 ILE A N 1
ATOM 665 C CA . ILE A 1 80 ? -16.261 -28.292 -5.286 1.00 70.69 80 ILE A CA 1
ATOM 666 C C . ILE A 1 80 ? -15.636 -27.046 -5.943 1.00 70.69 80 ILE A C 1
ATOM 668 O O . ILE A 1 80 ? -16.180 -26.471 -6.895 1.00 70.69 80 ILE A O 1
ATOM 672 N N . TYR A 1 81 ? -14.449 -26.629 -5.490 1.00 68.69 81 TYR A N 1
ATOM 673 C CA . TYR A 1 81 ? -13.723 -25.508 -6.090 1.00 68.69 81 TYR A CA 1
ATOM 674 C C . TYR A 1 81 ? -13.308 -25.784 -7.545 1.00 68.69 81 TYR A C 1
ATOM 676 O O . TYR A 1 81 ? -13.468 -24.907 -8.405 1.00 68.69 81 TYR A O 1
ATOM 684 N N . LYS A 1 82 ? -12.809 -26.993 -7.847 1.00 70.88 82 LYS A N 1
ATOM 685 C CA . LYS A 1 82 ? -12.438 -27.397 -9.215 1.00 70.88 82 LYS A CA 1
ATOM 686 C C . LYS A 1 82 ? -13.651 -27.376 -10.150 1.00 70.88 82 LYS A C 1
ATOM 688 O O . LYS A 1 82 ? -13.574 -26.767 -11.221 1.00 70.88 82 LYS A O 1
ATOM 693 N N . GLN A 1 83 ? -14.790 -27.922 -9.724 1.00 68.00 83 GLN A N 1
ATOM 694 C CA . GLN A 1 83 ? -16.026 -27.924 -10.520 1.00 68.00 83 GLN A CA 1
ATOM 695 C C . GLN A 1 83 ? -16.536 -26.500 -10.821 1.00 68.00 83 GLN A C 1
ATOM 697 O O . GLN A 1 83 ? -16.859 -26.166 -11.967 1.00 68.00 83 GLN A O 1
ATOM 702 N N . ASN A 1 84 ? -16.509 -25.604 -9.830 1.00 65.06 84 ASN A N 1
ATOM 703 C CA . ASN A 1 84 ? -16.943 -24.213 -10.003 1.00 65.06 84 ASN A CA 1
ATOM 704 C C . ASN A 1 84 ? -16.007 -23.386 -10.903 1.00 65.06 84 ASN A C 1
ATOM 706 O O . ASN A 1 84 ? -16.462 -22.512 -11.651 1.00 65.06 84 ASN A O 1
ATOM 710 N N . LYS A 1 85 ? -14.701 -23.680 -10.899 1.00 69.81 85 LYS A N 1
ATOM 711 C CA . LYS A 1 85 ? -13.725 -23.044 -11.801 1.00 69.81 85 LYS A CA 1
ATOM 712 C C . LYS A 1 85 ? -14.018 -23.368 -13.272 1.00 69.81 85 LYS A C 1
ATOM 714 O O . LYS A 1 85 ? -13.923 -22.476 -14.120 1.00 69.81 85 LYS A O 1
ATOM 719 N N . HIS A 1 86 ? -14.427 -24.602 -13.576 1.00 65.94 86 HIS A N 1
ATOM 720 C CA . HIS A 1 86 ? -14.809 -25.002 -14.935 1.00 65.94 86 HIS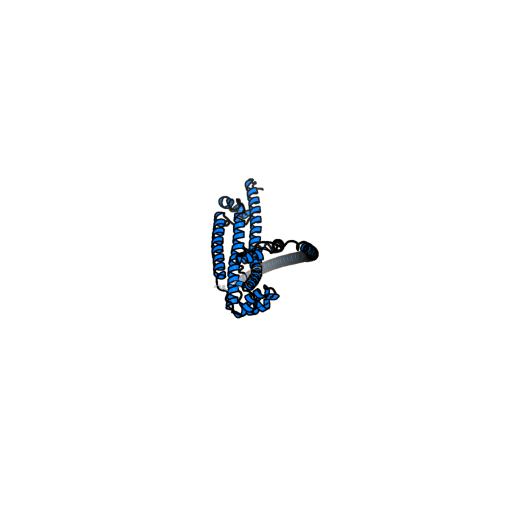 A CA 1
ATOM 721 C C . HIS A 1 86 ? -16.120 -24.346 -15.398 1.00 65.94 86 HIS A C 1
ATOM 723 O O . HIS A 1 86 ? -16.181 -23.857 -16.530 1.00 65.94 86 HIS A O 1
ATOM 729 N N . ARG A 1 87 ? -17.129 -24.230 -14.520 1.00 60.78 87 ARG A N 1
ATOM 730 C CA . ARG A 1 87 ? -18.388 -23.518 -14.829 1.00 60.78 87 ARG A CA 1
ATOM 731 C C . ARG A 1 87 ? -18.168 -22.028 -15.129 1.00 60.78 87 ARG A C 1
ATOM 733 O O . ARG A 1 87 ? -18.718 -21.511 -16.102 1.00 60.78 87 ARG A O 1
ATOM 740 N N . ASN A 1 88 ? -17.303 -21.347 -14.374 1.00 56.09 88 ASN A N 1
ATOM 741 C CA . ASN A 1 88 ? -17.019 -19.923 -14.595 1.00 56.09 88 ASN A CA 1
ATOM 742 C C . ASN A 1 88 ? -16.201 -19.649 -15.869 1.00 56.09 88 ASN A C 1
ATOM 744 O O . ASN A 1 88 ? -16.466 -18.661 -16.556 1.00 56.09 88 ASN A O 1
ATOM 748 N N . LYS A 1 89 ? -15.272 -20.540 -16.250 1.00 62.59 89 LYS A N 1
ATOM 749 C CA . LYS A 1 89 ? -14.552 -20.434 -17.536 1.00 62.59 89 LYS A CA 1
ATOM 750 C C . LYS A 1 89 ? -15.496 -20.519 -18.744 1.00 62.59 89 LYS A C 1
ATOM 752 O O . LYS A 1 89 ? -15.282 -19.799 -19.717 1.00 62.59 89 LYS A O 1
ATOM 757 N N . ARG A 1 90 ? -16.550 -21.345 -18.678 1.00 53.97 90 ARG A N 1
ATOM 758 C CA . ARG A 1 90 ? -17.570 -21.437 -19.742 1.00 53.97 90 ARG A CA 1
ATOM 759 C C . ARG A 1 90 ? -18.416 -20.158 -19.838 1.00 53.97 90 ARG A C 1
ATOM 761 O O . ARG A 1 90 ? -18.622 -19.651 -20.934 1.00 53.97 90 ARG A O 1
ATOM 768 N N . ARG A 1 91 ? -18.807 -19.567 -18.702 1.00 52.84 91 ARG A N 1
ATOM 769 C CA . ARG A 1 91 ? -19.560 -18.295 -18.669 1.00 52.84 91 ARG A CA 1
ATOM 770 C C . ARG A 1 91 ? -18.770 -17.093 -19.208 1.00 52.84 91 ARG A C 1
ATOM 772 O O . ARG A 1 91 ? -19.338 -16.266 -19.914 1.00 52.84 91 ARG A O 1
ATOM 779 N N . LEU A 1 92 ? -17.467 -17.007 -18.929 1.00 51.81 92 LEU A N 1
ATOM 780 C CA . LEU A 1 92 ? -16.605 -15.920 -19.424 1.00 51.81 92 LEU A CA 1
ATOM 781 C C . LEU A 1 92 ? -16.345 -15.986 -20.938 1.00 51.81 92 LEU A C 1
ATOM 783 O O . LEU A 1 92 ? -16.271 -14.939 -21.577 1.00 51.81 92 LEU A O 1
ATOM 787 N N . LYS A 1 93 ? -16.273 -17.189 -21.527 1.00 54.22 93 LYS A N 1
ATOM 788 C CA . LYS A 1 93 ? -16.191 -17.348 -22.990 1.00 54.22 93 LYS A CA 1
ATOM 789 C C . LYS A 1 93 ? -17.467 -16.878 -23.701 1.00 54.22 93 LYS A C 1
ATOM 791 O O . LYS A 1 93 ? -17.364 -16.258 -24.752 1.00 54.22 93 LYS A O 1
ATOM 796 N N . ASN A 1 94 ? -18.641 -17.089 -23.102 1.00 47.72 94 ASN A N 1
ATOM 797 C CA . ASN A 1 94 ? -19.908 -16.640 -23.690 1.00 47.72 94 ASN A CA 1
ATOM 798 C C . ASN A 1 94 ? -20.133 -15.127 -23.536 1.00 47.72 94 ASN A C 1
ATOM 800 O O . ASN A 1 94 ? -20.711 -14.514 -24.424 1.00 47.72 94 ASN A O 1
ATOM 804 N N . LYS A 1 95 ? -19.620 -14.500 -22.466 1.00 47.38 95 LYS A N 1
ATOM 805 C CA . LYS A 1 95 ? -19.707 -13.038 -22.288 1.00 47.38 95 LYS A CA 1
ATOM 806 C C . LYS A 1 95 ? -18.811 -12.247 -23.247 1.00 47.38 95 LYS A C 1
ATOM 808 O O . LYS A 1 95 ? -19.191 -11.155 -23.644 1.00 47.38 95 LYS A O 1
ATOM 813 N N . ARG A 1 96 ? -17.653 -12.792 -23.642 1.00 47.00 96 ARG A N 1
ATOM 814 C CA . ARG A 1 96 ? -16.764 -12.142 -24.625 1.00 47.00 96 ARG A CA 1
ATOM 815 C C . ARG A 1 96 ? -17.330 -12.139 -26.047 1.00 47.00 96 ARG A C 1
ATOM 817 O O . ARG A 1 96 ? -17.055 -11.205 -26.776 1.00 47.00 96 ARG A O 1
ATOM 824 N N . LYS A 1 97 ? -18.184 -13.102 -26.413 1.00 46.00 97 LYS A N 1
ATOM 825 C CA . LYS A 1 97 ? -18.840 -13.126 -27.734 1.00 46.00 97 LYS A CA 1
ATOM 826 C C . LYS A 1 97 ? -19.896 -12.029 -27.944 1.00 46.00 97 LYS A C 1
ATOM 828 O O . LYS A 1 97 ? -20.315 -11.831 -29.073 1.00 46.00 97 LYS A O 1
ATOM 833 N N . HIS A 1 98 ? -20.320 -11.327 -26.891 1.00 44.84 98 HIS A N 1
ATOM 834 C CA . HIS A 1 98 ? -21.365 -10.297 -26.968 1.00 44.84 98 HIS A CA 1
ATOM 835 C C . HIS A 1 98 ? -20.852 -8.856 -26.811 1.00 44.84 98 HIS A C 1
ATOM 837 O O . HIS A 1 98 ? -21.667 -7.941 -26.781 1.00 44.84 98 HIS A O 1
ATOM 843 N N . LEU A 1 99 ? -19.537 -8.633 -26.696 1.00 43.16 99 LEU A N 1
ATOM 844 C CA . LEU A 1 99 ? -18.971 -7.313 -26.366 1.00 43.16 99 LEU A CA 1
ATOM 845 C C . LEU A 1 99 ? -18.143 -6.653 -27.484 1.00 43.16 99 LEU A C 1
ATOM 847 O O . LEU A 1 99 ? -17.599 -5.580 -27.250 1.00 43.16 99 LEU A O 1
ATOM 851 N N . ASP A 1 100 ? -18.107 -7.225 -28.691 1.00 39.84 100 ASP A N 1
ATOM 852 C CA . ASP A 1 100 ? -17.321 -6.694 -29.823 1.00 39.84 100 ASP A CA 1
ATOM 853 C C . ASP A 1 100 ? -18.128 -5.821 -30.812 1.00 39.84 100 ASP A C 1
ATOM 855 O O . ASP A 1 100 ? -17.734 -5.641 -31.958 1.00 39.84 100 ASP A O 1
ATOM 859 N N . LEU A 1 101 ? -19.239 -5.216 -30.381 1.00 40.50 101 LEU A N 1
ATOM 860 C CA . LEU A 1 101 ? -20.027 -4.281 -31.203 1.00 40.50 101 LEU A CA 1
ATOM 861 C C . LEU A 1 101 ? -20.335 -2.988 -30.437 1.00 40.50 101 LEU A C 1
ATOM 863 O O . LEU A 1 101 ? -21.484 -2.727 -30.106 1.00 40.50 101 LEU A O 1
ATOM 867 N N . ASN A 1 102 ? -19.303 -2.210 -30.099 1.00 37.22 102 ASN A N 1
ATOM 868 C CA . ASN A 1 102 ? -19.381 -0.741 -30.024 1.00 37.22 102 ASN A CA 1
ATOM 869 C C . ASN A 1 102 ? -18.034 -0.147 -29.599 1.00 37.22 102 ASN A C 1
ATOM 871 O O . ASN A 1 102 ? -17.770 0.070 -28.417 1.00 37.22 102 ASN A O 1
ATOM 875 N N . LYS A 1 103 ? -17.170 0.134 -30.569 1.00 37.53 103 LYS A N 1
ATOM 876 C CA . LYS A 1 103 ? -16.067 1.080 -30.399 1.00 37.53 103 LYS A CA 1
ATOM 877 C C . LYS A 1 103 ? -15.896 1.816 -31.708 1.00 37.53 103 LYS A C 1
ATOM 879 O O . LYS A 1 103 ? -15.257 1.284 -32.598 1.00 37.53 103 LYS A O 1
ATOM 884 N N . ASN A 1 104 ? -16.490 2.996 -31.803 1.00 37.19 104 ASN A N 1
ATOM 885 C CA . ASN A 1 104 ? -15.991 4.091 -32.619 1.00 37.19 104 ASN A CA 1
ATOM 886 C C . ASN A 1 104 ? -16.518 5.399 -32.020 1.00 37.19 104 ASN A C 1
ATOM 888 O O . ASN A 1 104 ? -17.702 5.503 -31.710 1.00 37.19 104 ASN A O 1
ATOM 892 N N . ASN A 1 105 ? -15.606 6.364 -31.904 1.00 34.47 105 ASN A N 1
ATOM 893 C CA . ASN A 1 105 ? -15.809 7.790 -31.629 1.00 34.47 105 ASN A CA 1
ATOM 894 C C . ASN A 1 105 ? -15.819 8.216 -30.152 1.00 34.47 105 ASN A C 1
ATOM 896 O O . ASN A 1 105 ? -16.865 8.421 -29.543 1.00 34.47 105 ASN A O 1
ATOM 900 N N . LEU A 1 106 ? -14.617 8.466 -29.624 1.00 30.58 106 LEU A N 1
ATOM 901 C CA . LEU A 1 106 ? -14.383 9.502 -28.614 1.00 30.58 106 LEU A CA 1
ATOM 902 C C . LEU A 1 106 ? -13.276 10.449 -29.126 1.00 30.58 106 LEU A C 1
ATOM 904 O O . LEU A 1 106 ? -12.343 9.962 -29.770 1.00 30.58 106 LEU A O 1
ATOM 908 N N . PRO A 1 107 ? -13.384 11.774 -28.901 1.00 33.09 107 PRO A N 1
ATOM 909 C CA . PRO A 1 107 ? -12.493 12.774 -29.485 1.00 33.09 107 PRO A CA 1
ATOM 910 C C . PRO A 1 107 ? -11.121 12.786 -28.798 1.00 33.09 107 PRO A C 1
ATOM 912 O O . PRO A 1 107 ? -11.001 12.527 -27.603 1.00 33.09 107 PRO A O 1
ATOM 915 N N . MET A 1 108 ? -10.091 13.104 -29.580 1.00 32.91 108 MET A N 1
ATOM 916 C CA . MET A 1 108 ? -8.668 12.861 -29.314 1.00 32.91 108 MET A CA 1
ATOM 917 C C . MET A 1 108 ? -7.936 13.951 -28.504 1.00 32.91 108 MET A C 1
ATOM 919 O O . MET A 1 108 ? -6.712 13.961 -28.505 1.00 32.91 108 MET A O 1
ATOM 923 N N . ASP A 1 109 ? -8.634 14.815 -27.756 1.00 28.67 109 ASP A N 1
ATOM 924 C CA . ASP A 1 109 ? -8.017 16.027 -27.169 1.00 28.67 109 ASP A CA 1
ATOM 925 C C . ASP A 1 109 ? -7.956 16.087 -25.625 1.00 28.67 109 ASP A C 1
ATOM 927 O O . ASP A 1 109 ? -7.896 17.165 -25.040 1.00 28.67 109 ASP A O 1
ATOM 931 N N . GLN A 1 110 ? -7.910 14.947 -24.918 1.00 33.16 110 GLN A N 1
ATOM 932 C CA . GLN A 1 110 ? -7.660 14.929 -23.454 1.00 33.16 110 GLN A CA 1
ATOM 933 C C . GLN A 1 110 ? -6.651 13.869 -22.966 1.00 33.16 110 GLN A C 1
ATOM 935 O O . GLN A 1 110 ? -6.648 13.497 -21.793 1.00 33.16 110 GLN A O 1
ATOM 940 N N . PHE A 1 111 ? -5.726 13.406 -23.811 1.00 32.47 111 PHE A N 1
ATOM 941 C CA . PHE A 1 111 ? -4.716 12.404 -23.426 1.00 32.47 111 PHE A CA 1
ATOM 942 C C . PHE A 1 111 ? -3.502 12.957 -22.650 1.00 32.47 111 PHE A C 1
ATOM 944 O O . PHE A 1 111 ? -2.394 12.448 -22.782 1.00 32.47 111 PHE A O 1
ATOM 951 N N . ILE A 1 112 ? -3.705 13.924 -21.751 1.00 35.84 112 ILE A N 1
ATOM 952 C CA . ILE A 1 112 ? -2.775 14.137 -20.627 1.00 35.84 112 ILE A CA 1
ATOM 953 C C . ILE A 1 112 ? -3.369 13.437 -19.401 1.00 35.84 112 ILE A C 1
ATOM 955 O O . ILE A 1 112 ? -3.695 14.038 -18.379 1.00 35.84 112 ILE A O 1
ATOM 959 N N . LEU A 1 113 ? -3.551 12.119 -19.507 1.00 45.12 113 LEU A N 1
ATOM 960 C CA . LEU A 1 113 ? -3.685 11.282 -18.322 1.00 45.12 113 LEU A CA 1
ATOM 961 C C . LEU A 1 113 ? -2.343 11.371 -17.596 1.00 45.12 113 LEU A C 1
ATOM 963 O O . LEU A 1 113 ? -1.339 10.866 -18.097 1.00 45.12 113 LEU A O 1
ATOM 967 N N . SER A 1 114 ? -2.315 12.045 -16.440 1.00 61.91 114 SER A N 1
ATOM 968 C CA . SER A 1 114 ? -1.137 12.058 -15.566 1.00 61.91 114 SER A CA 1
ATOM 969 C C . SER A 1 114 ? -0.593 10.624 -15.453 1.00 61.91 114 SER A C 1
ATOM 971 O O . SER A 1 114 ? -1.392 9.704 -15.262 1.00 61.91 114 SER A O 1
ATOM 973 N N . PRO A 1 115 ? 0.728 10.386 -15.552 1.00 60.97 115 PRO A N 1
ATOM 974 C CA . PRO A 1 115 ? 1.312 9.046 -15.439 1.00 60.97 115 PRO A CA 1
ATOM 975 C C . PRO A 1 115 ? 0.863 8.283 -14.180 1.00 60.97 115 PRO A C 1
ATOM 977 O O . PRO A 1 115 ? 0.841 7.054 -14.165 1.00 60.97 115 PRO A O 1
ATOM 980 N N . LEU A 1 116 ? 0.462 9.011 -13.130 1.00 67.94 116 LEU A N 1
ATOM 981 C CA . LEU A 1 116 ? -0.151 8.452 -11.928 1.00 67.94 116 LEU A CA 1
ATOM 982 C C . LEU A 1 116 ? -1.529 7.817 -12.206 1.00 67.94 116 LEU A C 1
ATOM 984 O O . LEU A 1 116 ? -1.796 6.717 -11.727 1.00 67.94 116 LEU A O 1
ATOM 988 N N . ASN A 1 117 ? -2.365 8.466 -13.022 1.00 71.06 117 ASN A N 1
ATOM 989 C CA . ASN A 1 117 ? -3.709 8.009 -13.392 1.00 71.06 117 ASN A CA 1
ATOM 990 C C . ASN A 1 117 ? -3.651 6.719 -14.214 1.00 71.06 117 ASN A C 1
ATOM 992 O O . ASN A 1 117 ? -4.404 5.790 -13.941 1.00 71.06 117 ASN A O 1
ATOM 996 N N . LEU A 1 118 ? -2.705 6.617 -15.155 1.00 63.53 118 LEU A N 1
ATOM 997 C CA . LEU A 1 118 ? -2.509 5.404 -15.959 1.00 63.53 118 LEU A CA 1
ATOM 998 C C . LEU A 1 118 ? -2.185 4.187 -15.070 1.00 63.53 118 LEU A C 1
ATOM 1000 O O . LEU A 1 118 ? -2.685 3.079 -15.272 1.00 63.53 118 LEU A O 1
ATOM 1004 N N . ILE A 1 119 ? -1.361 4.406 -14.041 1.00 63.78 119 ILE A N 1
ATOM 1005 C CA . ILE A 1 119 ? -0.992 3.367 -13.076 1.00 63.78 119 ILE A CA 1
ATOM 1006 C C . ILE A 1 119 ? -2.173 3.067 -12.137 1.00 63.78 119 ILE A C 1
ATOM 1008 O O . ILE A 1 119 ? -2.442 1.903 -11.845 1.00 63.78 119 ILE A O 1
ATOM 1012 N N . GLU A 1 120 ? -2.934 4.070 -11.709 1.00 66.19 120 GLU A N 1
ATOM 1013 C CA . GLU A 1 120 ? -4.136 3.884 -10.884 1.00 66.19 120 GLU A CA 1
ATOM 1014 C C . GLU A 1 120 ? -5.241 3.095 -11.586 1.00 66.19 120 GLU A C 1
ATOM 1016 O O . GLU A 1 120 ? -5.796 2.160 -11.004 1.00 66.19 120 GLU A O 1
ATOM 1021 N N . GLU A 1 121 ? -5.524 3.403 -12.849 1.00 65.62 121 GLU A N 1
ATOM 1022 C CA . GLU A 1 121 ? -6.480 2.655 -13.667 1.00 65.62 121 GLU A CA 1
ATOM 1023 C C . GLU A 1 121 ? -6.056 1.188 -13.795 1.00 65.62 121 GLU A C 1
ATOM 1025 O O . GLU A 1 121 ? -6.862 0.273 -13.603 1.00 65.62 121 GLU A O 1
ATOM 1030 N N . SER A 1 122 ? -4.761 0.943 -14.012 1.00 56.44 122 SER A N 1
ATOM 1031 C CA . SER A 1 122 ? -4.240 -0.420 -14.119 1.00 56.44 122 SER A CA 1
ATOM 1032 C C . SER A 1 122 ? -4.358 -1.215 -12.808 1.00 56.44 122 SER A C 1
ATOM 1034 O O . SER A 1 122 ? -4.773 -2.375 -12.843 1.00 56.44 122 SER A O 1
ATOM 1036 N N . ILE A 1 123 ? -4.111 -0.592 -11.647 1.00 58.50 123 ILE A N 1
ATOM 1037 C CA . ILE A 1 123 ? -4.237 -1.234 -10.325 1.00 58.50 123 ILE A CA 1
ATOM 1038 C C . ILE A 1 123 ? -5.712 -1.443 -9.934 1.00 58.50 123 ILE A C 1
ATOM 1040 O O . ILE A 1 123 ? -6.065 -2.482 -9.372 1.00 58.50 123 ILE A O 1
ATOM 1044 N N . SER A 1 124 ? -6.593 -0.489 -10.249 1.00 52.03 124 SER A N 1
ATOM 1045 C CA . SER A 1 124 ? -8.022 -0.537 -9.888 1.00 52.03 124 SER A CA 1
ATOM 1046 C C . SER A 1 124 ? -8.826 -1.594 -10.659 1.00 52.03 124 SER A C 1
ATOM 1048 O O . SER A 1 124 ? -9.867 -2.051 -10.184 1.00 52.03 124 SER A O 1
ATOM 1050 N N . SER A 1 125 ? -8.329 -2.047 -11.817 1.00 44.41 125 SER A N 1
ATOM 1051 C CA . SER A 1 125 ? -8.987 -3.054 -12.663 1.00 44.41 125 SER A CA 1
ATOM 1052 C C . SER A 1 125 ? -9.000 -4.483 -12.080 1.00 44.41 125 SER A C 1
ATOM 1054 O O . SER A 1 125 ? -9.687 -5.371 -12.603 1.00 44.41 125 SER A O 1
ATOM 1056 N N . TYR A 1 126 ? -8.290 -4.738 -10.973 1.00 45.28 126 TYR A N 1
ATOM 1057 C CA . TYR A 1 126 ? -8.271 -6.057 -10.345 1.00 45.28 126 TYR A CA 1
ATOM 1058 C C . TYR A 1 126 ? -9.545 -6.326 -9.535 1.00 45.28 126 TYR A C 1
ATOM 1060 O O . TYR A 1 126 ? -9.932 -5.578 -8.640 1.00 45.28 126 TYR A O 1
ATOM 1068 N N . SER A 1 127 ? -10.219 -7.443 -9.835 1.00 43.69 127 SER A N 1
ATOM 1069 C CA . SER A 1 127 ? -11.555 -7.704 -9.296 1.00 43.69 127 SER A CA 1
ATOM 1070 C C . SER A 1 127 ? -11.548 -7.801 -7.763 1.00 43.69 127 SER A C 1
ATOM 1072 O O . SER A 1 127 ? -10.986 -8.734 -7.176 1.00 43.69 127 SER A O 1
ATOM 1074 N N . ILE A 1 128 ? -12.285 -6.886 -7.129 1.00 47.62 128 ILE A N 1
ATOM 1075 C CA . ILE A 1 128 ? -12.694 -6.889 -5.713 1.00 47.62 128 ILE A CA 1
ATOM 1076 C C . ILE A 1 128 ? -13.123 -8.299 -5.242 1.00 47.62 128 ILE A C 1
ATOM 1078 O O . ILE A 1 128 ? -12.904 -8.687 -4.095 1.00 47.62 128 ILE A O 1
ATOM 1082 N N . ARG A 1 129 ? -13.655 -9.139 -6.145 1.00 41.31 129 ARG A N 1
ATOM 1083 C CA . ARG A 1 129 ? -14.078 -10.522 -5.857 1.00 41.31 129 ARG A CA 1
ATOM 1084 C C . ARG A 1 129 ? -12.921 -11.483 -5.564 1.00 41.31 129 ARG A C 1
ATOM 1086 O O . ARG A 1 129 ? -13.061 -12.367 -4.718 1.00 41.31 129 ARG A O 1
ATOM 1093 N N . THR A 1 130 ? -11.782 -11.350 -6.246 1.00 48.78 130 THR A N 1
ATOM 1094 C CA . THR A 1 130 ? -10.586 -12.179 -5.988 1.00 48.78 130 THR A CA 1
ATOM 1095 C C . THR A 1 130 ? -9.979 -11.824 -4.632 1.00 48.78 130 THR A C 1
ATOM 1097 O O . THR A 1 130 ? -9.488 -12.694 -3.910 1.00 48.78 130 THR A O 1
ATOM 1100 N N . TYR A 1 131 ? -10.067 -10.540 -4.292 1.00 48.03 131 TYR A N 1
ATOM 1101 C CA . TYR A 1 131 ? -9.587 -9.953 -3.057 1.00 48.03 131 TYR A CA 1
ATOM 1102 C C . TYR A 1 131 ? -10.409 -10.416 -1.839 1.00 48.03 131 TYR A C 1
ATOM 1104 O O . TYR A 1 131 ? -9.858 -11.020 -0.919 1.00 48.03 131 TYR A O 1
ATOM 1112 N N . GLN A 1 132 ? -11.740 -10.295 -1.894 1.00 52.78 132 GLN A N 1
ATOM 1113 C CA . GLN A 1 132 ? -12.657 -10.757 -0.838 1.00 52.78 132 GLN A CA 1
ATOM 1114 C C . GLN A 1 132 ? -12.520 -12.257 -0.526 1.00 52.78 132 GLN A C 1
ATOM 1116 O O . GLN A 1 132 ? -12.601 -12.675 0.629 1.00 52.78 132 GLN A O 1
ATOM 1121 N N . LYS A 1 133 ? -12.270 -13.091 -1.546 1.00 54.81 133 LYS A N 1
ATOM 1122 C CA . LYS A 1 133 ? -12.099 -14.541 -1.364 1.00 54.81 133 LYS A CA 1
ATOM 1123 C C . LYS A 1 133 ? -10.790 -14.907 -0.657 1.00 54.81 133 LYS A C 1
ATOM 1125 O O . LYS A 1 133 ? -10.755 -15.908 0.055 1.00 54.81 133 LYS A O 1
ATOM 1130 N N . LYS A 1 134 ? -9.722 -14.127 -0.861 1.00 52.22 134 LYS A N 1
ATOM 1131 C CA . LYS A 1 134 ? -8.437 -14.307 -0.164 1.00 52.22 134 LYS A CA 1
ATOM 1132 C C . LYS A 1 134 ? -8.479 -13.752 1.256 1.00 52.22 134 LYS A C 1
ATOM 1134 O O . LYS A 1 134 ? -7.919 -14.386 2.141 1.00 52.22 134 LYS A O 1
ATOM 1139 N N . LEU A 1 135 ? -9.201 -12.652 1.479 1.00 51.62 135 LEU A N 1
ATOM 1140 C CA . LEU A 1 135 ? -9.398 -12.073 2.808 1.00 51.62 135 LEU A CA 1
ATOM 1141 C C . LEU A 1 135 ? -9.986 -13.092 3.797 1.00 51.62 135 LEU A C 1
ATOM 1143 O O . LEU A 1 135 ? -9.476 -13.243 4.897 1.00 51.62 135 LEU A O 1
ATOM 1147 N N . ARG A 1 136 ? -10.984 -13.874 3.356 1.00 52.06 136 ARG A N 1
ATOM 1148 C CA . ARG A 1 136 ? -11.604 -14.951 4.155 1.00 52.06 136 ARG A CA 1
ATOM 1149 C C . ARG A 1 136 ? -10.654 -16.091 4.542 1.00 52.06 136 ARG A C 1
ATOM 1151 O O . ARG A 1 136 ? -10.975 -16.848 5.445 1.00 52.06 136 ARG A O 1
ATOM 1158 N N . ARG A 1 137 ? -9.538 -16.267 3.826 1.00 50.47 137 ARG A N 1
ATOM 1159 C CA . ARG A 1 137 ? -8.551 -17.336 4.076 1.00 50.47 137 ARG A CA 1
ATOM 1160 C C . ARG A 1 137 ? -7.360 -16.869 4.903 1.00 50.47 137 ARG A C 1
ATOM 1162 O O . ARG A 1 137 ? -6.559 -17.695 5.323 1.00 50.47 137 ARG A O 1
ATOM 1169 N N . TYR A 1 138 ? -7.191 -15.561 5.063 1.00 51.22 138 TYR A N 1
ATOM 1170 C CA . TYR A 1 138 ? -6.094 -15.015 5.837 1.00 51.22 138 TYR A CA 1
ATOM 1171 C C . TYR A 1 138 ? -6.512 -15.062 7.305 1.00 51.22 138 TYR A C 1
ATOM 1173 O O . TYR A 1 138 ? -7.402 -14.317 7.709 1.00 51.22 138 TYR A O 1
ATOM 1181 N N . ASN A 1 139 ? -5.923 -15.988 8.067 1.00 48.00 139 ASN A N 1
ATOM 1182 C CA . ASN A 1 139 ? -6.262 -16.200 9.472 1.00 48.00 139 ASN A CA 1
ATOM 1183 C C . ASN A 1 139 ? -6.240 -14.871 10.235 1.00 48.00 139 ASN A C 1
ATOM 1185 O O . ASN A 1 139 ? -5.250 -14.138 10.192 1.00 48.00 139 ASN A O 1
ATOM 1189 N N . MET A 1 140 ? -7.332 -14.599 10.951 1.00 49.09 140 MET A N 1
ATOM 1190 C CA . MET A 1 140 ? -7.545 -13.451 11.843 1.00 49.09 140 MET A CA 1
ATOM 1191 C C . MET A 1 140 ? -6.676 -13.554 13.112 1.00 49.09 140 MET A C 1
ATOM 1193 O O . MET A 1 140 ? -7.125 -13.250 14.211 1.00 49.09 140 MET A O 1
ATOM 1197 N N . SER A 1 141 ? -5.433 -14.030 12.990 1.00 46.38 141 SER A N 1
ATOM 1198 C CA . SER A 1 141 ? -4.488 -14.046 14.102 1.00 46.38 141 SER A CA 1
ATOM 1199 C C . SER A 1 141 ? -4.122 -12.605 14.452 1.00 46.38 141 SER A C 1
ATOM 1201 O O . SER A 1 141 ? -3.608 -11.843 13.626 1.00 46.38 141 SER A O 1
ATOM 1203 N N . THR A 1 142 ? -4.384 -12.243 15.703 1.00 49.44 142 THR A N 1
ATOM 1204 C CA . THR A 1 142 ? -4.158 -10.925 16.303 1.00 49.44 142 THR A CA 1
ATOM 1205 C C . THR A 1 142 ? -2.686 -10.508 16.375 1.00 49.44 142 THR A C 1
ATOM 1207 O O . THR A 1 142 ? -2.413 -9.378 16.770 1.00 49.44 142 THR A O 1
ATOM 1210 N N . ASP A 1 143 ? -1.738 -11.352 15.962 1.00 42.44 143 ASP A N 1
ATOM 1211 C CA . ASP A 1 143 ? -0.305 -11.035 16.015 1.00 42.44 143 ASP A CA 1
ATOM 1212 C C . ASP A 1 143 ? 0.309 -10.715 14.646 1.00 42.44 143 ASP A C 1
ATOM 1214 O O . ASP A 1 143 ? 1.241 -9.911 14.549 1.00 42.44 143 ASP A O 1
ATOM 1218 N N . HIS A 1 144 ? -0.259 -11.231 13.551 1.00 45.25 144 HIS A N 1
ATOM 1219 C CA . HIS A 1 144 ? 0.272 -10.978 12.207 1.00 45.25 144 HIS A CA 1
ATOM 1220 C C . HIS A 1 144 ? 0.102 -9.522 11.737 1.00 45.25 144 HIS A C 1
ATOM 1222 O O . HIS A 1 144 ? 0.915 -9.016 10.954 1.00 45.25 144 HIS A O 1
ATOM 1228 N N . TRP A 1 145 ? -0.906 -8.795 12.227 1.00 48.34 145 TRP A N 1
ATOM 1229 C CA . TRP A 1 145 ? -1.157 -7.413 11.794 1.00 48.34 145 TRP A CA 1
ATOM 1230 C C . TRP A 1 145 ? -0.127 -6.404 12.345 1.00 48.34 145 TRP A C 1
ATOM 1232 O O . TRP A 1 145 ? 0.172 -5.397 11.691 1.00 48.34 145 TRP A O 1
ATOM 1242 N N . LYS A 1 146 ? 0.465 -6.683 13.521 1.00 44.69 146 LYS A N 1
ATOM 1243 C CA . LYS A 1 146 ? 1.518 -5.847 14.134 1.00 44.69 146 LYS A CA 1
ATOM 1244 C C . LYS A 1 146 ? 2.834 -5.908 13.355 1.00 44.69 146 LYS A C 1
ATOM 1246 O O . LYS A 1 146 ? 3.566 -4.922 13.321 1.00 44.69 146 LYS A O 1
ATOM 1251 N N . GLN A 1 147 ? 3.122 -7.035 12.702 1.00 45.81 147 GLN A N 1
ATOM 1252 C CA . GLN A 1 147 ? 4.313 -7.201 11.859 1.00 45.81 147 GLN A CA 1
ATOM 1253 C C . GLN A 1 147 ? 4.122 -6.596 10.460 1.00 45.81 147 GLN A C 1
ATOM 1255 O O . GLN A 1 147 ? 5.051 -6.038 9.878 1.00 45.81 147 GLN A O 1
ATOM 1260 N N . THR A 1 148 ? 2.900 -6.641 9.929 1.00 46.72 148 THR A N 1
ATOM 1261 C CA . THR A 1 148 ? 2.602 -6.234 8.548 1.00 46.72 148 THR A CA 1
ATOM 1262 C C . THR A 1 148 ? 2.511 -4.720 8.329 1.00 46.72 148 THR A C 1
ATOM 1264 O O . THR A 1 148 ? 2.626 -4.263 7.194 1.00 46.72 148 THR A O 1
ATOM 1267 N N . SER A 1 149 ? 2.364 -3.905 9.381 1.00 42.84 149 SER A N 1
ATOM 1268 C CA . SER A 1 149 ? 2.424 -2.433 9.278 1.00 42.84 149 SER A CA 1
ATOM 1269 C C . SER A 1 149 ? 3.830 -1.903 8.960 1.00 42.84 149 SER A C 1
ATOM 1271 O O . SER A 1 149 ? 3.969 -0.753 8.552 1.00 42.84 149 SER A O 1
ATOM 1273 N N . LYS A 1 150 ? 4.860 -2.751 9.104 1.00 49.03 150 LYS A N 1
ATOM 1274 C CA . LYS A 1 150 ? 6.254 -2.485 8.721 1.00 49.03 150 LYS A CA 1
ATOM 1275 C C . LYS A 1 150 ? 6.662 -3.149 7.403 1.00 49.03 150 LYS A C 1
ATOM 1277 O O . LYS A 1 150 ? 7.845 -3.120 7.072 1.00 49.03 150 LYS A O 1
ATOM 1282 N N . LEU A 1 151 ? 5.731 -3.754 6.655 1.00 57.16 151 LEU A N 1
ATOM 1283 C CA . LEU A 1 151 ? 6.046 -4.372 5.364 1.00 57.16 151 LEU A CA 1
ATOM 1284 C C . LEU A 1 151 ? 6.455 -3.292 4.360 1.00 57.16 151 LEU A C 1
ATOM 1286 O O . LEU A 1 151 ? 5.630 -2.721 3.643 1.00 57.16 151 LEU A O 1
ATOM 1290 N N . LEU A 1 152 ? 7.757 -3.020 4.303 1.00 61.75 152 LEU A N 1
ATOM 1291 C CA . LEU A 1 152 ? 8.354 -2.478 3.101 1.00 61.75 152 LEU A CA 1
ATOM 1292 C C . LEU A 1 152 ? 8.169 -3.531 2.003 1.00 61.75 152 LEU A C 1
ATOM 1294 O O . LEU A 1 152 ? 8.424 -4.713 2.239 1.00 61.75 152 LEU A O 1
ATOM 1298 N N . PRO A 1 153 ? 7.738 -3.134 0.801 1.00 63.75 153 PRO A N 1
ATOM 1299 C CA . PRO A 1 153 ? 7.689 -4.060 -0.306 1.00 63.75 153 PRO A CA 1
ATOM 1300 C C . PRO A 1 153 ? 9.107 -4.545 -0.587 1.00 63.75 153 PRO A C 1
ATOM 1302 O O . PRO A 1 153 ? 10.032 -3.738 -0.696 1.00 63.75 153 PRO A O 1
ATOM 1305 N N . ASN A 1 154 ? 9.263 -5.865 -0.697 1.00 62.69 154 ASN A N 1
ATOM 1306 C CA . ASN A 1 154 ? 10.566 -6.532 -0.735 1.00 62.69 154 ASN A CA 1
ATOM 1307 C C . ASN A 1 154 ? 11.526 -5.922 -1.764 1.00 62.69 154 ASN A C 1
ATOM 1309 O O . ASN A 1 154 ? 12.724 -5.869 -1.514 1.00 62.69 154 ASN A O 1
ATOM 1313 N N . TYR A 1 155 ? 11.017 -5.398 -2.886 1.00 65.06 155 TYR A N 1
ATOM 1314 C CA . TYR A 1 155 ? 11.856 -4.805 -3.925 1.00 65.06 155 TYR A CA 1
ATOM 1315 C C . TYR A 1 155 ? 12.559 -3.494 -3.543 1.00 65.06 155 TYR A C 1
ATOM 1317 O O . TYR A 1 155 ? 13.543 -3.150 -4.192 1.00 65.06 155 TYR A O 1
ATOM 1325 N N . LYS A 1 156 ? 12.137 -2.794 -2.478 1.00 65.94 156 LYS A N 1
ATOM 1326 C CA . LYS A 1 156 ? 12.881 -1.638 -1.938 1.00 65.94 156 LYS A CA 1
ATOM 1327 C C . LYS A 1 156 ? 14.228 -2.031 -1.324 1.00 65.94 156 LYS A C 1
ATOM 1329 O O . LYS A 1 156 ? 15.101 -1.190 -1.187 1.00 65.94 156 LYS A O 1
ATOM 1334 N N . GLN A 1 157 ? 14.392 -3.296 -0.939 1.00 69.81 157 GLN A N 1
ATOM 1335 C CA . GLN A 1 157 ? 15.629 -3.822 -0.352 1.00 69.81 157 GLN A CA 1
ATOM 1336 C C . GLN A 1 157 ? 16.454 -4.626 -1.365 1.00 69.81 157 GLN A C 1
ATOM 1338 O O . GLN A 1 157 ? 17.484 -5.205 -1.023 1.00 69.81 157 GLN A O 1
ATOM 1343 N N . LEU A 1 158 ? 15.981 -4.729 -2.609 1.00 77.75 158 LEU A N 1
ATOM 1344 C CA . LEU A 1 158 ? 16.652 -5.515 -3.630 1.00 77.75 158 LEU A CA 1
ATOM 1345 C C . LEU A 1 158 ? 17.757 -4.708 -4.295 1.00 77.75 158 LEU A C 1
ATOM 1347 O O . LEU A 1 158 ? 17.625 -3.510 -4.529 1.00 77.75 158 LEU A O 1
ATOM 1351 N N . SER A 1 159 ? 18.824 -5.411 -4.675 1.00 82.31 159 SER A N 1
ATOM 1352 C CA . SER A 1 159 ? 19.812 -4.848 -5.582 1.00 82.31 159 SER A CA 1
ATOM 1353 C C . SER A 1 159 ? 19.163 -4.521 -6.936 1.00 82.31 159 SER A C 1
ATOM 1355 O O . SER A 1 159 ? 18.230 -5.222 -7.353 1.00 82.31 159 SER A O 1
ATOM 1357 N N . PRO A 1 160 ? 19.684 -3.525 -7.670 1.00 81.44 160 PRO A N 1
ATOM 1358 C CA . PRO A 1 160 ? 19.177 -3.164 -8.994 1.00 81.44 160 PRO A CA 1
ATOM 1359 C C . PRO A 1 160 ? 19.077 -4.363 -9.949 1.00 81.44 160 PRO A C 1
ATOM 1361 O O . PRO A 1 160 ? 18.072 -4.523 -10.634 1.00 81.44 160 PRO A O 1
ATOM 1364 N N . TYR A 1 161 ? 20.032 -5.299 -9.909 1.00 84.62 161 TYR A N 1
ATOM 1365 C CA . TYR A 1 161 ? 19.988 -6.543 -10.693 1.00 84.62 161 TYR A CA 1
ATOM 1366 C C . TYR A 1 161 ? 18.773 -7.427 -10.375 1.00 84.62 161 TYR A C 1
ATOM 1368 O O . TYR A 1 161 ? 18.102 -7.934 -11.274 1.00 84.62 161 TYR A O 1
ATOM 1376 N N . LYS A 1 162 ? 18.438 -7.596 -9.091 1.00 85.50 162 LYS A N 1
ATOM 1377 C CA . LYS A 1 162 ? 17.241 -8.348 -8.687 1.00 85.50 162 LYS A CA 1
ATOM 1378 C C . LYS A 1 162 ? 15.965 -7.604 -9.087 1.00 85.50 162 LYS A C 1
ATOM 1380 O O . LYS A 1 162 ? 15.013 -8.244 -9.534 1.00 85.50 162 LYS A O 1
ATOM 1385 N N . PHE A 1 163 ? 15.956 -6.275 -8.982 1.00 89.31 163 PHE A N 1
ATOM 1386 C CA . PHE A 1 163 ? 14.848 -5.450 -9.464 1.00 89.31 163 PHE A CA 1
ATOM 1387 C C . PHE A 1 163 ? 14.647 -5.597 -10.981 1.00 89.31 163 PHE A C 1
ATOM 1389 O O . PHE A 1 163 ? 13.526 -5.863 -11.412 1.00 89.31 163 PHE A O 1
ATOM 1396 N N . LYS A 1 164 ? 15.723 -5.568 -11.779 1.00 91.12 164 LYS A N 1
ATOM 1397 C CA . LYS A 1 164 ? 15.692 -5.835 -13.227 1.00 91.12 164 LYS A CA 1
ATOM 1398 C C . LYS A 1 164 ? 15.005 -7.161 -13.550 1.00 91.12 164 LYS A C 1
ATOM 1400 O O . LYS A 1 164 ? 14.132 -7.211 -14.413 1.00 91.12 164 LYS A O 1
ATOM 1405 N N . HIS A 1 165 ? 15.359 -8.238 -12.847 1.00 89.56 165 HIS A N 1
ATOM 1406 C CA . HIS A 1 165 ? 14.728 -9.544 -13.059 1.00 89.56 165 HIS A CA 1
ATOM 1407 C C . HIS A 1 165 ? 13.224 -9.535 -12.769 1.00 89.56 165 HIS A C 1
ATOM 1409 O O . HIS A 1 165 ? 12.463 -10.198 -13.473 1.00 89.56 165 HIS A O 1
ATOM 1415 N N . ILE A 1 166 ? 12.785 -8.811 -11.738 1.00 89.56 166 ILE A N 1
ATOM 1416 C CA . ILE A 1 166 ? 11.361 -8.670 -11.414 1.00 89.56 166 ILE A CA 1
ATOM 1417 C C . ILE A 1 166 ? 10.652 -7.836 -12.484 1.00 89.56 166 ILE A C 1
ATOM 1419 O O . ILE A 1 166 ? 9.573 -8.225 -12.929 1.00 89.56 166 ILE A O 1
ATOM 1423 N N . LEU A 1 167 ? 11.277 -6.746 -12.932 1.00 90.25 167 LEU A N 1
ATOM 1424 C CA . LEU A 1 167 ? 10.756 -5.869 -13.975 1.00 90.25 167 LEU A CA 1
ATOM 1425 C C . LEU A 1 167 ? 10.551 -6.620 -15.294 1.00 90.25 167 LEU A C 1
ATOM 1427 O O . LEU A 1 167 ? 9.448 -6.636 -15.827 1.00 90.25 167 LEU A O 1
ATOM 1431 N N . LEU A 1 168 ? 11.562 -7.358 -15.754 1.00 90.62 168 LEU A N 1
ATOM 1432 C CA . LEU A 1 168 ? 11.474 -8.183 -16.963 1.00 90.62 168 LEU A CA 1
ATOM 1433 C C . LEU A 1 168 ? 10.437 -9.307 -16.866 1.00 90.62 168 LEU A C 1
ATOM 1435 O O . LEU A 1 168 ? 9.887 -9.715 -17.882 1.00 90.62 168 LEU A O 1
ATOM 1439 N N . LYS A 1 169 ? 10.163 -9.827 -15.663 1.00 89.62 169 LYS A N 1
ATOM 1440 C CA . LYS A 1 169 ? 9.085 -10.807 -15.443 1.00 89.62 169 LYS A CA 1
ATOM 1441 C C . LYS A 1 169 ? 7.690 -10.178 -15.479 1.00 89.62 169 LYS A C 1
ATOM 1443 O O . LYS A 1 169 ? 6.715 -10.910 -15.632 1.00 89.62 169 LYS A O 1
ATOM 1448 N N . ALA A 1 170 ? 7.585 -8.872 -15.244 1.00 88.31 170 ALA A N 1
ATOM 1449 C CA . ALA A 1 170 ? 6.331 -8.127 -15.296 1.00 88.31 170 ALA A CA 1
ATOM 1450 C C . ALA A 1 170 ? 6.029 -7.578 -16.702 1.00 88.31 170 ALA A C 1
ATOM 1452 O O . ALA A 1 170 ? 4.869 -7.328 -17.016 1.00 88.31 170 ALA A O 1
ATOM 1453 N N . ILE A 1 171 ? 7.058 -7.426 -17.536 1.00 88.88 171 ILE A N 1
ATOM 1454 C CA . ILE A 1 171 ? 6.964 -7.042 -18.946 1.00 88.88 171 ILE A CA 1
ATOM 1455 C C . ILE A 1 171 ? 6.421 -8.215 -19.789 1.00 88.88 171 ILE A C 1
ATOM 1457 O O . ILE A 1 171 ? 6.733 -9.378 -19.530 1.00 88.88 171 ILE A O 1
ATOM 1461 N N . SER A 1 172 ? 5.611 -7.908 -20.809 1.00 83.00 172 SER A N 1
ATOM 1462 C CA . SER A 1 172 ? 5.139 -8.893 -21.798 1.00 83.00 172 SER A CA 1
ATOM 1463 C C . SER A 1 172 ? 6.307 -9.491 -22.591 1.00 83.00 172 SER A C 1
ATOM 1465 O O . SER A 1 172 ? 7.245 -8.777 -22.936 1.00 83.00 172 SER A O 1
ATOM 1467 N N . ASN A 1 173 ? 6.239 -10.781 -22.935 1.00 82.25 173 ASN A N 1
ATOM 1468 C CA . ASN A 1 173 ? 7.321 -11.473 -23.650 1.00 82.25 173 ASN A CA 1
ATOM 1469 C C . ASN A 1 173 ? 7.716 -10.785 -24.970 1.00 82.25 173 ASN A C 1
ATOM 1471 O O . ASN A 1 173 ? 8.889 -10.803 -25.314 1.00 82.25 173 ASN A O 1
ATOM 1475 N N . GLU A 1 174 ? 6.765 -10.147 -25.655 1.00 81.94 174 GLU A N 1
ATOM 1476 C CA . GLU A 1 174 ? 6.968 -9.445 -26.932 1.00 81.94 174 GLU A CA 1
ATOM 1477 C C . GLU A 1 174 ? 8.004 -8.311 -26.857 1.00 81.94 174 GLU A C 1
ATOM 1479 O O . GLU A 1 174 ? 8.790 -8.129 -27.779 1.00 81.94 174 GLU A O 1
ATOM 1484 N N . TYR A 1 175 ? 8.064 -7.592 -25.734 1.00 81.31 175 TYR A N 1
ATOM 1485 C CA . TYR A 1 175 ? 8.956 -6.435 -25.563 1.00 81.31 175 TYR A CA 1
ATOM 1486 C C . TYR A 1 175 ? 10.193 -6.755 -24.724 1.00 81.31 175 TYR A C 1
ATOM 1488 O O . TYR A 1 175 ? 11.008 -5.880 -24.425 1.00 81.31 175 TYR A O 1
ATOM 1496 N N . ARG A 1 176 ? 10.322 -8.005 -24.273 1.00 82.94 176 ARG A N 1
ATOM 1497 C CA . ARG A 1 176 ? 11.273 -8.373 -23.226 1.00 82.94 176 ARG A CA 1
ATOM 1498 C C . ARG A 1 176 ? 12.721 -8.282 -23.691 1.00 82.94 176 ARG A C 1
ATOM 1500 O O . ARG A 1 176 ? 13.548 -7.808 -22.918 1.00 82.94 176 ARG A O 1
ATOM 1507 N N . ASP A 1 177 ? 13.007 -8.686 -24.924 1.00 79.75 177 ASP A N 1
ATOM 1508 C CA . ASP A 1 177 ? 14.368 -8.680 -25.476 1.00 79.75 177 ASP A CA 1
ATOM 1509 C C . ASP A 1 177 ? 14.841 -7.256 -25.798 1.00 79.75 177 ASP A C 1
ATOM 1511 O O . ASP A 1 177 ? 15.960 -6.879 -25.450 1.00 79.75 177 ASP A O 1
ATOM 1515 N N . GLN A 1 178 ? 13.947 -6.425 -26.342 1.00 75.94 178 GLN A N 1
ATOM 1516 C CA . GLN A 1 178 ? 14.194 -5.001 -26.602 1.00 75.94 178 GLN A CA 1
ATOM 1517 C C . GLN A 1 178 ? 14.475 -4.242 -25.293 1.00 75.94 178 GLN A C 1
ATOM 1519 O O . GLN A 1 178 ? 15.440 -3.487 -25.178 1.00 75.94 178 GLN A O 1
ATOM 1524 N N . LEU A 1 179 ? 13.683 -4.512 -24.250 1.00 81.94 179 LEU A N 1
ATOM 1525 C CA . LEU A 1 179 ? 13.866 -3.906 -22.930 1.00 81.94 179 LEU A CA 1
ATOM 1526 C C . LEU A 1 179 ? 15.043 -4.493 -22.152 1.00 81.94 179 LEU A C 1
ATOM 1528 O O . LEU A 1 179 ? 15.573 -3.837 -21.256 1.00 81.94 179 LEU A O 1
ATOM 1532 N N . TYR A 1 180 ? 15.487 -5.709 -22.475 1.00 83.75 180 TYR A N 1
ATOM 1533 C CA . TYR A 1 180 ? 16.634 -6.321 -21.813 1.00 83.75 180 TYR A CA 1
ATOM 1534 C C . TYR A 1 180 ? 17.915 -5.512 -22.029 1.00 83.75 180 TYR A C 1
ATOM 1536 O O . TYR A 1 180 ? 18.671 -5.316 -21.070 1.00 83.75 180 TYR A O 1
ATOM 1544 N N . GLN A 1 181 ? 18.131 -5.035 -23.262 1.00 77.31 181 GLN A N 1
ATOM 1545 C CA . GLN A 1 181 ? 19.293 -4.226 -23.631 1.00 77.31 181 GLN A CA 1
ATOM 1546 C C . GLN A 1 181 ? 19.244 -2.842 -22.977 1.00 77.31 181 GLN A C 1
ATOM 1548 O O . GLN A 1 181 ? 20.214 -2.447 -22.335 1.00 77.31 181 GLN A O 1
ATOM 1553 N N . LEU A 1 182 ? 18.089 -2.170 -23.013 1.00 80.94 182 LEU A N 1
ATOM 1554 C CA . LEU A 1 182 ? 17.872 -0.901 -22.307 1.00 80.94 182 LEU A CA 1
ATOM 1555 C C . LEU A 1 182 ? 18.193 -1.018 -20.807 1.00 80.94 182 LEU A C 1
ATOM 1557 O O . LEU A 1 182 ? 18.898 -0.191 -20.235 1.00 80.94 182 LEU A O 1
ATOM 1561 N N . LEU A 1 183 ? 17.704 -2.078 -20.160 1.00 84.69 183 LEU A N 1
ATOM 1562 C CA . LEU A 1 183 ? 17.879 -2.305 -18.724 1.00 84.69 183 LEU A CA 1
ATOM 1563 C C . LEU A 1 183 ? 19.280 -2.818 -18.341 1.00 84.69 183 LEU A C 1
ATOM 1565 O O . LEU A 1 183 ? 19.516 -3.087 -17.162 1.00 84.69 183 LEU A O 1
ATOM 1569 N N . ASN A 1 184 ? 20.203 -3.010 -19.292 1.00 84.00 184 ASN A N 1
ATOM 1570 C CA . ASN A 1 184 ? 21.627 -3.189 -18.978 1.00 84.00 184 ASN A CA 1
ATOM 1571 C C . ASN A 1 184 ? 22.301 -1.864 -18.609 1.00 84.00 184 ASN A C 1
ATOM 1573 O O . ASN A 1 184 ? 23.299 -1.889 -17.890 1.00 84.00 184 ASN A O 1
ATOM 1577 N N . ASN A 1 185 ? 21.759 -0.722 -19.044 1.00 86.62 185 ASN A N 1
ATOM 1578 C CA . ASN A 1 185 ? 22.247 0.570 -18.588 1.00 86.62 185 ASN A CA 1
ATOM 1579 C C . ASN A 1 185 ? 21.859 0.766 -17.113 1.00 86.62 185 ASN A C 1
ATOM 1581 O O . ASN A 1 185 ? 20.680 0.829 -16.745 1.00 86.62 185 ASN A O 1
ATOM 1585 N N . MET A 1 186 ? 22.878 0.860 -16.259 1.00 87.69 186 MET A N 1
ATOM 1586 C CA . MET A 1 186 ? 22.696 0.989 -14.819 1.00 87.69 186 MET A CA 1
ATOM 1587 C C . MET A 1 186 ? 21.984 2.290 -14.431 1.00 87.69 186 MET A C 1
ATOM 1589 O O . MET A 1 186 ? 21.159 2.267 -13.519 1.00 87.69 186 MET A O 1
ATOM 1593 N N . ALA A 1 187 ? 22.241 3.399 -15.132 1.00 88.12 187 ALA A N 1
ATOM 1594 C CA . ALA A 1 187 ? 21.585 4.679 -14.869 1.00 88.12 187 ALA A CA 1
ATOM 1595 C C . ALA A 1 187 ? 20.081 4.593 -15.162 1.00 88.12 187 ALA A C 1
ATOM 1597 O O . ALA A 1 187 ? 19.258 4.985 -14.335 1.00 88.12 187 ALA A O 1
ATOM 1598 N N . THR A 1 188 ? 19.708 3.984 -16.289 1.00 88.12 188 THR A N 1
ATOM 1599 C CA . THR A 1 188 ? 18.310 3.714 -16.650 1.00 88.12 188 THR A CA 1
ATOM 1600 C C . THR A 1 188 ? 17.623 2.817 -15.628 1.00 88.12 188 THR A C 1
ATOM 1602 O O . THR A 1 188 ? 16.515 3.104 -15.172 1.00 88.12 188 THR A O 1
ATOM 1605 N N . LEU A 1 189 ? 18.285 1.732 -15.227 1.00 89.69 189 LEU A N 1
ATOM 1606 C CA . LEU A 1 189 ? 17.740 0.795 -14.254 1.00 89.69 189 LEU A CA 1
ATOM 1607 C C . LEU A 1 189 ? 17.530 1.454 -12.885 1.00 89.69 189 LEU A C 1
ATOM 1609 O O . LEU A 1 189 ? 16.472 1.272 -12.283 1.00 89.69 189 LEU A O 1
ATOM 1613 N N . GLN A 1 190 ? 18.498 2.242 -12.411 1.00 89.88 190 GLN A N 1
ATOM 1614 C CA . GLN A 1 190 ? 18.383 3.012 -11.170 1.00 89.88 190 GLN A CA 1
ATOM 1615 C C . GLN A 1 190 ? 17.264 4.051 -11.250 1.00 89.88 190 GLN A C 1
ATOM 1617 O O . GLN A 1 190 ? 16.504 4.193 -10.295 1.00 89.88 190 GLN A O 1
ATOM 1622 N N . PHE A 1 191 ? 17.113 4.723 -12.391 1.00 90.62 191 PHE A N 1
ATOM 1623 C CA . PHE A 1 191 ? 16.044 5.690 -12.620 1.00 90.62 191 PHE A CA 1
ATOM 1624 C C . PHE A 1 191 ? 14.654 5.038 -12.537 1.00 90.62 191 PHE A C 1
ATOM 1626 O O . PHE A 1 191 ? 13.772 5.507 -11.814 1.00 90.62 191 PHE A O 1
ATOM 1633 N N . ILE A 1 192 ? 14.456 3.898 -13.207 1.00 90.62 192 ILE A N 1
ATOM 1634 C CA . ILE A 1 192 ? 13.192 3.145 -13.141 1.00 90.62 192 ILE A CA 1
ATOM 1635 C C . ILE A 1 192 ? 12.957 2.596 -11.729 1.00 90.62 192 ILE A C 1
ATOM 1637 O O . ILE A 1 192 ? 11.832 2.640 -11.225 1.00 90.62 192 ILE A O 1
ATOM 1641 N N . HIS A 1 193 ? 14.005 2.095 -11.068 1.00 90.38 193 HIS A N 1
ATOM 1642 C CA . HIS A 1 193 ? 13.920 1.592 -9.696 1.00 90.38 193 HIS A CA 1
ATOM 1643 C C . HIS A 1 193 ? 13.497 2.705 -8.739 1.00 90.38 193 HIS A C 1
ATOM 1645 O O . HIS A 1 193 ? 12.528 2.534 -7.998 1.00 90.38 193 HIS A O 1
ATOM 1651 N N . LYS A 1 194 ? 14.123 3.882 -8.826 1.00 90.81 194 LYS A N 1
ATOM 1652 C CA . LYS A 1 194 ? 13.767 5.044 -8.012 1.00 90.81 194 LYS A CA 1
ATOM 1653 C C . LYS A 1 194 ? 12.323 5.479 -8.240 1.00 90.81 194 LYS A C 1
ATOM 1655 O O . LYS A 1 194 ? 11.585 5.710 -7.279 1.00 90.81 194 LYS A O 1
ATOM 1660 N N . ARG A 1 195 ? 11.876 5.501 -9.495 1.00 90.81 195 ARG A N 1
ATOM 1661 C CA . ARG A 1 195 ? 10.474 5.760 -9.839 1.00 90.81 195 ARG A CA 1
ATOM 1662 C C . ARG A 1 195 ? 9.528 4.747 -9.182 1.00 90.81 195 ARG A C 1
ATOM 1664 O O . ARG A 1 195 ? 8.526 5.143 -8.587 1.00 90.81 195 ARG A O 1
ATOM 1671 N N . ALA A 1 196 ? 9.867 3.457 -9.203 1.00 90.38 196 ALA A N 1
ATOM 1672 C CA . ALA A 1 196 ? 9.094 2.407 -8.535 1.00 90.38 196 ALA A CA 1
ATOM 1673 C C . ALA A 1 196 ? 9.018 2.594 -7.007 1.00 90.38 196 ALA A C 1
ATOM 1675 O O . ALA A 1 196 ? 7.993 2.289 -6.391 1.00 90.38 196 ALA A O 1
ATOM 1676 N N . GLU A 1 197 ? 10.086 3.086 -6.372 1.00 89.12 197 GLU A N 1
ATOM 1677 C CA . GLU A 1 197 ? 10.103 3.392 -4.936 1.00 89.12 197 GLU A CA 1
ATOM 1678 C C . GLU A 1 197 ? 9.179 4.554 -4.571 1.00 89.12 197 GLU A C 1
ATOM 1680 O O . GLU A 1 197 ? 8.475 4.487 -3.555 1.00 89.12 197 GLU A O 1
ATOM 1685 N N . LEU A 1 198 ? 9.200 5.613 -5.385 1.00 90.62 198 LEU A N 1
ATOM 1686 C CA . LEU A 1 198 ? 8.391 6.811 -5.186 1.00 90.62 198 LEU A CA 1
ATOM 1687 C C . LEU A 1 198 ? 6.904 6.501 -5.380 1.00 90.62 198 LEU A C 1
ATOM 1689 O O . LEU A 1 198 ? 6.099 6.799 -4.498 1.00 90.62 198 LEU A O 1
ATOM 1693 N N . LEU A 1 199 ? 6.551 5.807 -6.467 1.00 90.19 199 LEU A N 1
ATOM 1694 C CA . LEU A 1 199 ? 5.179 5.354 -6.718 1.00 90.19 199 LEU A CA 1
ATOM 1695 C C . LEU A 1 199 ? 4.665 4.477 -5.578 1.00 90.19 199 LEU A C 1
ATOM 1697 O O . LEU A 1 199 ? 3.567 4.679 -5.068 1.00 90.19 199 LEU A O 1
ATOM 1701 N N . CYS A 1 200 ? 5.487 3.545 -5.104 1.00 88.44 200 CYS A N 1
ATOM 1702 C CA . CYS A 1 200 ? 5.136 2.723 -3.958 1.00 88.44 200 CYS A CA 1
ATOM 1703 C C . CYS A 1 200 ? 4.788 3.531 -2.717 1.00 88.44 200 CYS A C 1
ATOM 1705 O O . CYS A 1 200 ? 3.846 3.188 -2.009 1.00 88.44 200 CYS A O 1
ATOM 1707 N N . MET A 1 201 ? 5.579 4.562 -2.421 1.00 88.38 201 MET A N 1
ATOM 1708 C CA . MET A 1 201 ? 5.334 5.419 -1.270 1.00 88.38 201 MET A CA 1
ATOM 1709 C C . MET A 1 201 ? 3.983 6.127 -1.401 1.00 88.38 201 MET A C 1
ATOM 1711 O O . MET A 1 201 ? 3.228 6.152 -0.433 1.00 88.38 201 MET A O 1
ATOM 1715 N N . VAL A 1 202 ? 3.652 6.624 -2.598 1.00 90.62 202 VAL A N 1
ATOM 1716 C CA . VAL A 1 202 ? 2.338 7.214 -2.888 1.00 90.62 202 VAL A CA 1
ATOM 1717 C C . VAL A 1 202 ? 1.220 6.201 -2.641 1.00 90.62 202 VAL A C 1
ATOM 1719 O O . VAL A 1 202 ? 0.313 6.486 -1.866 1.00 90.62 202 VAL A O 1
ATOM 1722 N N . PHE A 1 203 ? 1.297 4.999 -3.217 1.00 88.94 203 PHE A N 1
ATOM 1723 C CA . PHE A 1 203 ? 0.241 3.994 -3.055 1.00 88.94 203 PHE A CA 1
ATOM 1724 C C . PHE A 1 203 ? 0.100 3.482 -1.615 1.00 88.94 203 PHE A C 1
ATOM 1726 O O . PHE A 1 203 ? -1.019 3.273 -1.154 1.00 88.94 203 PHE A O 1
ATOM 1733 N N . GLN A 1 204 ? 1.198 3.332 -0.867 1.00 88.00 204 GLN A N 1
ATOM 1734 C CA . GLN A 1 204 ? 1.132 3.004 0.563 1.00 88.00 204 GLN A CA 1
ATOM 1735 C C . GLN A 1 204 ? 0.399 4.091 1.353 1.00 88.00 204 GLN A C 1
ATOM 1737 O O . GLN A 1 204 ? -0.472 3.775 2.161 1.00 88.00 204 GLN A O 1
ATOM 1742 N N . LEU A 1 205 ? 0.723 5.361 1.095 1.00 89.56 205 LEU A N 1
ATOM 1743 C CA . LEU A 1 205 ? 0.073 6.495 1.748 1.00 89.56 205 LEU A CA 1
ATOM 1744 C C . LEU A 1 205 ? -1.398 6.625 1.343 1.00 89.56 205 LEU A C 1
ATOM 1746 O O . LEU A 1 205 ? -2.205 6.975 2.195 1.00 89.56 205 LEU A O 1
ATOM 1750 N N . LYS A 1 206 ? -1.764 6.299 0.096 1.00 90.69 206 LYS A N 1
ATOM 1751 C CA . LYS A 1 206 ? -3.168 6.233 -0.343 1.00 90.69 206 LYS A CA 1
ATOM 1752 C C . LYS A 1 206 ? -3.948 5.158 0.413 1.00 90.69 206 LYS A C 1
ATOM 1754 O O . LYS A 1 206 ? -4.971 5.472 1.005 1.00 90.69 206 LYS A O 1
ATOM 1759 N N . ILE A 1 207 ? -3.421 3.934 0.497 1.00 88.25 207 ILE A N 1
ATOM 1760 C CA . ILE A 1 207 ? -4.050 2.845 1.269 1.00 88.25 207 ILE A CA 1
ATOM 1761 C C . ILE A 1 207 ? -4.216 3.242 2.746 1.00 88.25 207 ILE A C 1
ATOM 1763 O O . ILE A 1 207 ? -5.251 2.975 3.361 1.00 88.25 207 ILE A O 1
ATOM 1767 N N . GLU A 1 208 ? -3.206 3.889 3.334 1.00 88.88 208 GLU A N 1
ATOM 1768 C CA . GLU A 1 208 ? -3.283 4.372 4.714 1.00 88.88 208 GLU A CA 1
ATOM 1769 C C . GLU A 1 208 ? -4.321 5.498 4.866 1.00 88.88 208 GLU A C 1
ATOM 1771 O O . GLU A 1 208 ? -5.119 5.470 5.804 1.00 88.88 208 GLU A O 1
ATOM 1776 N N . ALA A 1 209 ? -4.358 6.458 3.936 1.00 90.69 209 ALA A N 1
ATOM 1777 C CA . ALA A 1 209 ? -5.346 7.535 3.912 1.00 90.69 209 ALA A CA 1
ATOM 1778 C C . ALA A 1 209 ? -6.774 6.981 3.823 1.00 90.69 209 ALA A C 1
ATOM 1780 O O . ALA A 1 209 ? -7.628 7.378 4.614 1.00 90.69 209 ALA A O 1
ATOM 1781 N N . ASP A 1 210 ? -7.014 6.010 2.941 1.00 90.62 210 ASP A N 1
ATOM 1782 C CA . ASP A 1 210 ? -8.309 5.345 2.778 1.00 90.62 210 ASP A CA 1
ATOM 1783 C C . ASP A 1 210 ? -8.776 4.680 4.071 1.00 90.62 210 ASP A C 1
ATOM 1785 O O . ASP A 1 210 ? -9.958 4.716 4.411 1.00 90.62 210 ASP A O 1
ATOM 1789 N N . TYR A 1 211 ? -7.856 4.087 4.832 1.00 89.12 211 TYR A N 1
ATOM 1790 C CA . TYR A 1 211 ? -8.178 3.529 6.139 1.00 89.12 211 TYR A CA 1
ATOM 1791 C C . TYR A 1 211 ? -8.582 4.602 7.151 1.00 89.12 211 TYR A C 1
ATOM 1793 O O . TYR A 1 211 ? -9.595 4.443 7.826 1.00 89.12 211 TYR A O 1
ATOM 1801 N N . TRP A 1 212 ? -7.836 5.700 7.270 1.00 88.44 212 TRP A N 1
ATOM 1802 C CA . TRP A 1 212 ? -8.193 6.755 8.224 1.00 88.44 212 TRP A CA 1
ATOM 1803 C C . TRP A 1 212 ? -9.457 7.511 7.821 1.00 88.44 212 TRP A C 1
ATOM 1805 O O . TRP A 1 212 ? -10.255 7.854 8.691 1.00 88.44 212 TRP A O 1
ATOM 1815 N N . ASN A 1 213 ? -9.682 7.698 6.521 1.00 90.31 213 ASN A N 1
ATOM 1816 C CA . ASN A 1 213 ? -10.936 8.218 5.988 1.00 90.31 213 ASN A CA 1
ATOM 1817 C C . ASN A 1 213 ? -12.094 7.284 6.319 1.00 90.31 213 ASN A C 1
ATOM 1819 O O . ASN A 1 213 ? -13.102 7.745 6.844 1.00 90.31 213 ASN A O 1
ATOM 1823 N N . TYR A 1 214 ? -11.917 5.976 6.125 1.00 88.88 214 TYR A N 1
ATOM 1824 C CA . TYR A 1 214 ? -12.898 4.985 6.546 1.00 88.88 214 TYR A CA 1
ATOM 1825 C C . TYR A 1 214 ? -13.236 5.125 8.035 1.00 88.88 214 TYR A C 1
ATOM 1827 O O . TYR A 1 214 ? -14.406 5.278 8.369 1.00 88.88 214 TYR A O 1
ATOM 1835 N N . ILE A 1 215 ? -12.238 5.183 8.926 1.00 84.12 215 ILE A N 1
ATOM 1836 C CA . ILE A 1 215 ? -12.488 5.408 10.361 1.00 84.12 215 ILE A CA 1
ATOM 1837 C C . ILE A 1 215 ? -13.262 6.708 10.593 1.00 84.12 215 ILE A C 1
ATOM 1839 O O . ILE A 1 215 ? -14.197 6.717 11.386 1.00 84.12 215 ILE A O 1
ATOM 1843 N N . GLY A 1 216 ? -12.893 7.792 9.909 1.00 84.25 216 GLY A N 1
ATOM 1844 C CA . GLY A 1 216 ? -13.578 9.078 10.021 1.00 84.25 216 GLY A CA 1
ATOM 1845 C C . GLY A 1 216 ? -15.044 9.043 9.574 1.00 84.25 216 GLY A C 1
ATOM 1846 O O . GLY A 1 216 ? -15.851 9.790 10.119 1.00 84.25 216 GLY A O 1
ATOM 1847 N N . THR A 1 217 ? -15.398 8.171 8.621 1.00 86.06 217 THR A N 1
ATOM 1848 C CA . THR A 1 217 ? -16.790 7.973 8.169 1.00 86.06 217 THR A CA 1
ATOM 1849 C C . THR A 1 217 ? -17.615 7.094 9.098 1.00 86.06 217 THR A C 1
ATOM 1851 O O . THR A 1 217 ? -18.844 7.162 9.070 1.00 86.06 217 THR A O 1
ATOM 1854 N N . LEU A 1 218 ? -16.967 6.272 9.930 1.00 78.25 218 LEU A N 1
ATOM 1855 C CA . LEU A 1 218 ? -17.669 5.513 10.951 1.00 78.25 218 LEU A CA 1
ATOM 1856 C C . LEU A 1 218 ? -18.219 6.529 11.951 1.00 78.25 218 LEU A C 1
ATOM 1858 O O . LEU A 1 218 ? -17.475 7.119 12.734 1.00 78.25 218 LEU A O 1
ATOM 1862 N N . ASN A 1 219 ? -19.531 6.759 11.902 1.00 65.12 219 ASN A N 1
ATOM 1863 C CA . ASN A 1 219 ? -20.237 7.540 12.904 1.00 65.12 219 ASN A CA 1
ATOM 1864 C C . ASN A 1 219 ? -20.093 6.781 14.230 1.00 65.12 219 ASN A C 1
ATOM 1866 O O . ASN A 1 219 ? -20.848 5.853 14.501 1.00 65.12 219 ASN A O 1
ATOM 1870 N N . MET A 1 220 ? -19.042 7.105 14.989 1.00 63.28 220 MET A N 1
ATOM 1871 C CA . MET A 1 220 ? -18.490 6.330 16.107 1.00 63.28 220 MET A CA 1
ATOM 1872 C C . MET A 1 220 ? -18.821 6.951 17.474 1.00 63.28 220 MET A C 1
ATOM 1874 O O . MET A 1 220 ? -17.902 7.186 18.266 1.00 63.28 220 MET A O 1
ATOM 1878 N N . PRO A 1 221 ? -20.094 7.222 17.822 1.00 54.44 221 PRO A N 1
ATOM 1879 C CA . PRO A 1 221 ? -20.445 7.860 19.083 1.00 54.44 221 PRO A CA 1
ATOM 1880 C C . PRO A 1 221 ? -20.233 6.947 20.302 1.00 54.44 221 PRO A C 1
ATOM 1882 O O . PRO A 1 221 ? -20.562 7.339 21.404 1.00 54.44 221 PRO A O 1
ATOM 1885 N N . ILE A 1 222 ? -19.714 5.724 20.169 1.00 49.59 222 ILE A N 1
ATOM 1886 C CA . ILE A 1 222 ? -19.540 4.815 21.319 1.00 49.59 222 ILE A CA 1
ATOM 1887 C C . ILE A 1 222 ? -18.085 4.754 21.766 1.00 49.59 222 ILE A C 1
ATOM 1889 O O . ILE A 1 222 ? -17.793 4.989 22.937 1.00 49.59 222 ILE A O 1
ATOM 1893 N N . ILE A 1 223 ? -17.157 4.565 20.823 1.00 51.09 223 ILE A N 1
ATOM 1894 C CA . ILE A 1 223 ? -15.714 4.580 21.109 1.00 51.09 223 ILE A CA 1
ATOM 1895 C C . ILE A 1 223 ? -15.254 5.986 21.535 1.00 51.09 223 ILE A C 1
ATOM 1897 O O . ILE A 1 223 ? -14.374 6.119 22.380 1.00 51.09 223 ILE A O 1
ATOM 1901 N N . THR A 1 224 ? -15.894 7.041 21.014 1.00 46.16 224 THR A N 1
ATOM 1902 C CA . THR A 1 224 ? -15.597 8.434 21.394 1.00 46.16 224 THR A CA 1
ATOM 1903 C C . THR A 1 224 ? -16.262 8.909 22.691 1.00 46.16 224 THR A C 1
ATOM 1905 O O . THR A 1 224 ? -15.807 9.910 23.235 1.00 46.16 224 THR A O 1
ATOM 1908 N N . TRP A 1 225 ? -17.287 8.224 23.218 1.00 41.59 225 TRP A N 1
ATOM 1909 C CA . TRP A 1 225 ? -18.024 8.692 24.407 1.00 41.59 225 TRP A CA 1
ATOM 1910 C C . TRP A 1 225 ? -17.695 7.932 25.693 1.00 41.59 225 TRP A C 1
ATOM 1912 O O . TRP A 1 225 ? -17.762 8.507 26.779 1.00 41.59 225 TRP A O 1
ATOM 1922 N N . LEU A 1 226 ? -17.290 6.662 25.606 1.00 46.59 226 LEU A N 1
ATOM 1923 C CA . LEU A 1 226 ? -17.007 5.865 26.803 1.00 46.59 226 LEU A CA 1
ATOM 1924 C C . LEU A 1 226 ? -15.648 6.184 27.450 1.00 46.59 226 LEU A C 1
ATOM 1926 O O . LEU A 1 226 ? -15.463 5.869 28.624 1.00 46.59 226 LEU A O 1
ATOM 1930 N N . SER A 1 227 ? -14.738 6.898 26.769 1.00 49.25 227 SER A N 1
ATOM 1931 C CA . SER A 1 227 ? -13.431 7.278 27.340 1.00 49.25 227 SER A CA 1
ATOM 1932 C C . SER A 1 227 ? -13.511 8.275 28.505 1.00 49.25 227 SER A C 1
ATOM 1934 O O . SER A 1 227 ? -12.496 8.518 29.150 1.00 49.25 227 SER A O 1
ATOM 1936 N N . LEU A 1 228 ? -14.680 8.867 28.772 1.00 49.56 228 LEU A N 1
ATOM 1937 C CA . LEU A 1 228 ? -14.880 9.811 29.878 1.00 49.56 228 LEU A CA 1
ATOM 1938 C C . LEU A 1 228 ? -15.742 9.256 31.024 1.00 49.56 228 LEU A C 1
ATOM 1940 O O . LEU A 1 228 ? -15.724 9.844 32.101 1.00 49.56 228 LEU A O 1
ATOM 1944 N N . LYS A 1 229 ? -16.488 8.156 30.827 1.00 49.00 229 LYS A N 1
ATOM 1945 C CA . LYS A 1 229 ? -17.463 7.663 31.827 1.00 49.00 229 LYS A CA 1
ATOM 1946 C C . LYS A 1 229 ? -17.524 6.143 32.033 1.00 49.00 229 LYS A C 1
ATOM 1948 O O . LYS A 1 229 ? -18.127 5.719 33.013 1.00 49.00 229 LYS A O 1
ATOM 1953 N N . ALA A 1 230 ? -16.923 5.312 31.177 1.00 53.38 230 ALA A N 1
ATOM 1954 C CA . ALA A 1 230 ? -16.905 3.869 31.426 1.00 53.38 230 ALA A CA 1
ATOM 1955 C C . ALA A 1 230 ? -15.917 3.530 32.550 1.00 53.38 230 ALA A C 1
ATOM 1957 O O . ALA A 1 230 ? -14.749 3.925 32.506 1.00 53.38 230 ALA A O 1
ATOM 1958 N N . SER A 1 231 ? -16.371 2.786 33.562 1.00 58.03 231 SER A N 1
ATOM 1959 C CA . SER A 1 231 ? -15.492 2.365 34.652 1.00 58.03 231 SER A CA 1
ATOM 1960 C C . SER A 1 231 ? -14.406 1.418 34.120 1.00 58.03 231 SER A C 1
ATOM 1962 O O . SER A 1 231 ? -14.651 0.567 33.259 1.00 58.03 231 SER A O 1
ATOM 1964 N N . LYS A 1 232 ? -13.186 1.516 34.666 1.00 63.22 232 LYS A N 1
ATOM 1965 C CA . LYS A 1 232 ? -12.084 0.581 34.353 1.00 63.22 232 LYS A CA 1
ATOM 1966 C C . LYS A 1 232 ? -12.467 -0.887 34.598 1.00 63.22 232 LYS A C 1
ATOM 1968 O O . LYS A 1 232 ? -11.827 -1.777 34.044 1.00 63.22 232 LYS A O 1
ATOM 1973 N N . LEU A 1 233 ? -13.473 -1.132 35.437 1.00 65.06 233 LEU A N 1
ATOM 1974 C CA . LEU A 1 233 ? -13.964 -2.459 35.792 1.00 65.06 233 LEU A CA 1
ATOM 1975 C C . LEU A 1 233 ? -14.772 -3.083 34.642 1.00 65.06 233 LEU A C 1
ATOM 1977 O O . LEU A 1 233 ? -14.464 -4.197 34.231 1.00 65.06 233 LEU A O 1
ATOM 1981 N N . ILE A 1 234 ? -15.693 -2.320 34.039 1.00 62.66 234 ILE A N 1
ATOM 1982 C CA . ILE A 1 234 ? -16.493 -2.746 32.873 1.00 62.66 234 ILE A CA 1
ATOM 1983 C C . ILE A 1 234 ? -15.583 -3.065 31.679 1.00 62.66 234 ILE A C 1
ATOM 1985 O O . ILE A 1 234 ? -15.744 -4.077 30.997 1.00 62.66 234 ILE A O 1
ATOM 1989 N N . ILE A 1 235 ? -14.569 -2.225 31.464 1.00 62.09 235 ILE A N 1
ATOM 1990 C CA . ILE A 1 235 ? -13.552 -2.417 30.421 1.00 62.09 235 ILE A CA 1
ATOM 1991 C C . ILE A 1 235 ? -12.800 -3.743 30.615 1.00 62.09 235 ILE A C 1
ATOM 1993 O O . ILE A 1 235 ? -12.538 -4.445 29.643 1.00 62.09 235 ILE A O 1
ATOM 1997 N N . LYS A 1 236 ? -12.464 -4.101 31.862 1.00 66.56 236 LYS A N 1
ATOM 1998 C CA . LYS A 1 236 ? -11.772 -5.359 32.179 1.00 66.56 236 LYS A CA 1
ATOM 1999 C C . LYS A 1 236 ? -12.674 -6.586 32.040 1.00 66.56 236 LYS A C 1
ATOM 2001 O O . LYS A 1 236 ? -12.190 -7.618 31.595 1.00 66.56 236 LYS A O 1
ATOM 2006 N N . GLN A 1 237 ? -13.947 -6.482 32.418 1.00 65.25 237 GLN A N 1
ATOM 2007 C CA . GLN A 1 237 ? -14.890 -7.608 32.410 1.00 65.25 237 GLN A CA 1
ATOM 2008 C C . GLN A 1 237 ? -15.364 -7.988 31.004 1.00 65.25 237 GLN A C 1
ATOM 2010 O O . GLN A 1 237 ? -15.627 -9.154 30.739 1.00 65.25 237 GLN A O 1
ATOM 2015 N N . THR A 1 238 ? -15.450 -7.019 30.092 1.00 61.28 238 THR A N 1
ATOM 2016 C CA . THR A 1 238 ? -16.029 -7.238 28.756 1.00 61.28 238 THR A CA 1
ATOM 2017 C C . THR A 1 238 ? -15.021 -7.717 27.712 1.00 61.28 238 THR A C 1
ATOM 2019 O O . THR A 1 238 ? -15.424 -8.045 26.603 1.00 61.28 238 THR A O 1
ATOM 2022 N N . PHE A 1 239 ? -13.717 -7.750 28.027 1.00 60.78 239 PHE A N 1
ATOM 2023 C CA . PHE A 1 239 ? -12.618 -8.095 27.102 1.00 60.78 239 PHE A CA 1
ATOM 2024 C C . PHE A 1 239 ? -12.610 -7.324 25.764 1.00 60.78 239 PHE A C 1
ATOM 2026 O O . PHE A 1 239 ? -11.822 -7.639 24.870 1.00 60.78 239 PHE A O 1
ATOM 2033 N N . ILE A 1 240 ? -13.435 -6.283 25.616 1.00 61.69 240 ILE A N 1
ATOM 2034 C CA . ILE A 1 240 ? -13.466 -5.457 24.414 1.00 61.69 240 ILE A CA 1
ATOM 2035 C C . ILE A 1 240 ? -12.143 -4.703 24.329 1.00 61.69 240 ILE A C 1
ATOM 2037 O O . ILE A 1 240 ? -11.705 -4.040 25.271 1.00 61.69 240 ILE A O 1
ATOM 2041 N N . ASN A 1 241 ? -11.485 -4.792 23.178 1.00 57.41 241 ASN A N 1
ATOM 2042 C CA . ASN A 1 241 ? -10.246 -4.070 22.938 1.00 57.41 241 ASN A CA 1
ATOM 2043 C C . ASN A 1 241 ? -10.555 -2.601 22.602 1.00 57.41 241 ASN A C 1
ATOM 2045 O O . ASN A 1 241 ? -10.720 -2.223 21.438 1.00 57.41 241 ASN A O 1
ATOM 2049 N N . TRP A 1 242 ? -10.678 -1.779 23.646 1.00 63.03 242 TRP A N 1
ATOM 2050 C CA . TRP A 1 242 ? -10.944 -0.347 23.538 1.00 63.03 242 TRP A CA 1
ATOM 2051 C C . TRP A 1 242 ? -9.690 0.412 23.091 1.00 63.03 242 TRP A C 1
ATOM 2053 O O . TRP A 1 242 ? -8.771 0.668 23.874 1.00 63.03 242 TRP A O 1
ATOM 2063 N N . ASP A 1 243 ? -9.665 0.836 21.828 1.00 64.31 243 ASP A N 1
ATOM 2064 C CA . ASP A 1 243 ? -8.593 1.691 21.322 1.00 64.31 243 ASP A CA 1
ATOM 2065 C C . ASP A 1 243 ? -8.881 3.169 21.634 1.00 64.31 243 ASP A C 1
ATOM 2067 O O . ASP A 1 243 ? -9.440 3.917 20.828 1.00 64.31 243 ASP A O 1
ATOM 2071 N N . HIS A 1 244 ? -8.468 3.590 22.830 1.00 61.12 244 HIS A N 1
ATOM 2072 C CA . HIS A 1 244 ? -8.561 4.963 23.338 1.00 61.12 244 HIS A CA 1
ATOM 2073 C C . HIS A 1 244 ? -7.802 5.989 22.481 1.00 61.12 244 HIS A C 1
ATOM 2075 O O . HIS A 1 244 ? -7.976 7.195 22.660 1.00 61.12 244 HIS A O 1
ATOM 2081 N N . THR A 1 245 ? -6.982 5.543 21.525 1.00 65.19 245 THR A N 1
ATOM 2082 C CA . THR A 1 245 ? -6.307 6.441 20.588 1.00 65.19 245 THR A CA 1
ATOM 2083 C C . THR A 1 245 ? -7.205 6.858 19.423 1.00 65.19 245 THR A C 1
ATOM 2085 O O . THR A 1 245 ? -6.924 7.866 18.784 1.00 65.19 245 THR A O 1
ATOM 2088 N N . LYS A 1 246 ? -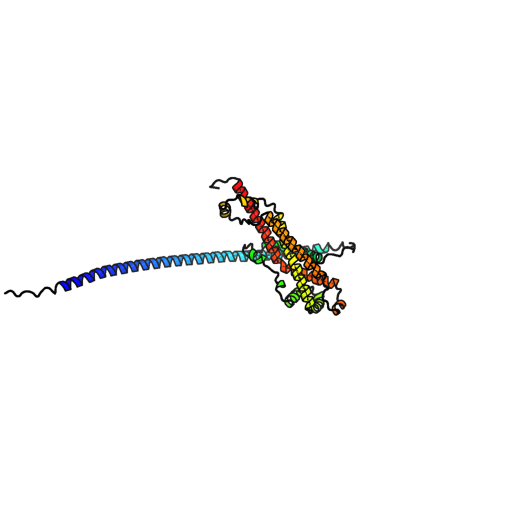8.334 6.181 19.166 1.00 71.94 246 LYS A N 1
ATOM 2089 C CA . LYS A 1 246 ? -9.241 6.481 18.039 1.00 71.94 246 LYS A CA 1
ATOM 2090 C C . LYS A 1 246 ? -10.276 7.569 18.349 1.00 71.94 246 LYS A C 1
ATOM 2092 O O . LYS A 1 246 ? -11.456 7.435 18.030 1.00 71.94 246 LYS A O 1
ATOM 2097 N N . THR A 1 247 ? -9.842 8.671 18.956 1.00 74.75 247 THR A N 1
ATOM 2098 C CA . THR A 1 247 ? -10.696 9.852 19.166 1.00 74.75 247 THR A CA 1
ATOM 2099 C C . THR A 1 247 ? -10.875 10.645 17.869 1.00 74.75 247 THR A C 1
ATOM 2101 O O . THR A 1 247 ? -10.017 10.595 16.987 1.00 74.75 247 THR A O 1
ATOM 2104 N N . LYS A 1 248 ? -11.949 11.444 17.750 1.00 79.31 248 LYS A N 1
ATOM 2105 C CA . LYS A 1 248 ? -12.180 12.313 16.574 1.00 79.31 248 LYS A CA 1
ATOM 2106 C C . LYS A 1 248 ? -10.983 13.229 16.291 1.00 79.31 248 LYS A C 1
ATOM 2108 O O . LYS A 1 248 ? -10.528 13.310 15.154 1.00 79.31 248 LYS A O 1
ATOM 2113 N N . ALA A 1 249 ? -10.441 13.860 17.334 1.00 82.06 249 ALA A N 1
ATOM 2114 C CA . ALA A 1 249 ? -9.271 14.728 17.226 1.00 82.06 249 ALA A CA 1
ATOM 2115 C C . ALA A 1 249 ? -8.023 13.962 16.758 1.00 82.06 249 ALA A C 1
ATOM 2117 O O . ALA A 1 249 ? -7.270 14.453 15.918 1.00 82.06 249 ALA A O 1
ATOM 2118 N N . HIS A 1 250 ? -7.809 12.739 17.256 1.00 83.81 250 HIS A N 1
ATOM 2119 C CA . HIS A 1 250 ? -6.701 11.908 16.798 1.00 83.81 250 HIS A CA 1
ATOM 2120 C C . HIS A 1 250 ? -6.870 11.484 15.337 1.00 83.81 250 HIS A C 1
ATOM 2122 O O . HIS A 1 250 ? -5.923 11.607 14.567 1.00 83.81 250 HIS A O 1
ATOM 2128 N N . ILE A 1 251 ? -8.064 11.035 14.942 1.00 85.19 251 ILE A N 1
ATOM 2129 C CA . ILE A 1 251 ? -8.374 10.647 13.559 1.00 85.19 251 ILE A CA 1
ATOM 2130 C C . ILE A 1 251 ? -8.092 11.819 12.613 1.00 85.19 251 ILE A C 1
ATOM 2132 O O . ILE A 1 251 ? -7.321 11.658 11.670 1.00 85.19 251 ILE A O 1
ATOM 2136 N N . GLN A 1 252 ? -8.607 13.014 12.921 1.00 88.06 252 GLN A N 1
ATOM 2137 C CA . GLN A 1 252 ? -8.338 14.230 12.143 1.00 88.06 252 GLN A CA 1
ATOM 2138 C C . GLN A 1 252 ? -6.839 14.545 12.067 1.00 88.06 252 GLN A C 1
ATOM 2140 O O . GLN A 1 252 ? -6.307 14.838 10.995 1.00 88.06 252 GLN A O 1
ATOM 2145 N N . ARG A 1 253 ? -6.118 14.429 13.190 1.00 90.31 253 ARG A N 1
ATOM 2146 C CA . ARG A 1 253 ? -4.663 14.628 13.221 1.00 90.31 253 ARG A CA 1
ATOM 2147 C C . ARG A 1 253 ? -3.926 13.632 12.320 1.00 90.31 253 ARG A C 1
ATOM 2149 O O . ARG A 1 253 ? -2.978 14.030 11.643 1.00 90.31 253 ARG A O 1
ATOM 2156 N N . GLN A 1 254 ? -4.336 12.363 12.297 1.00 89.81 254 GLN A N 1
ATOM 2157 C CA . GLN A 1 254 ? -3.732 11.349 11.426 1.00 89.81 254 GLN A CA 1
ATOM 2158 C C . GLN A 1 254 ? -4.056 11.594 9.953 1.00 89.81 254 GLN A C 1
ATOM 2160 O O . GLN A 1 254 ? -3.140 11.550 9.134 1.00 89.81 254 GLN A O 1
ATOM 2165 N N . GLN A 1 255 ? -5.305 11.933 9.622 1.00 91.75 255 GLN A N 1
ATOM 2166 C CA . GLN A 1 255 ? -5.704 12.304 8.260 1.00 91.75 255 GLN A CA 1
ATOM 2167 C C . GLN A 1 255 ? -4.849 13.462 7.736 1.00 91.75 255 GLN A C 1
ATOM 2169 O O . GLN A 1 255 ? -4.224 13.338 6.686 1.00 91.75 255 GLN A O 1
ATOM 2174 N N . ASN A 1 256 ? -4.715 14.542 8.512 1.00 94.94 256 ASN A N 1
ATOM 2175 C CA . ASN A 1 256 ? -3.886 15.690 8.137 1.00 94.94 256 ASN A CA 1
ATOM 2176 C C . ASN A 1 256 ? -2.413 15.299 7.953 1.00 94.94 256 ASN A C 1
ATOM 2178 O O . ASN A 1 256 ? -1.778 15.664 6.965 1.00 94.94 256 ASN A O 1
ATOM 2182 N N . LYS A 1 257 ? -1.863 14.506 8.880 1.00 94.75 257 LYS A N 1
ATOM 2183 C CA . LYS A 1 257 ? -0.476 14.029 8.806 1.00 94.75 257 LYS A CA 1
ATOM 2184 C C . LYS A 1 257 ? -0.220 13.199 7.546 1.00 94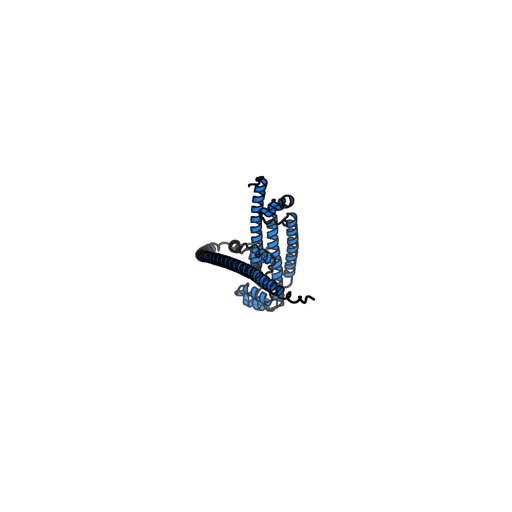.75 257 LYS A C 1
ATOM 2186 O O . LYS A 1 257 ? 0.828 13.359 6.921 1.00 94.75 257 LYS A O 1
ATOM 2191 N N . ILE A 1 258 ? -1.136 12.302 7.193 1.00 91.94 258 ILE A N 1
ATOM 2192 C CA . ILE A 1 258 ? -1.000 11.433 6.020 1.00 91.94 258 ILE A CA 1
ATOM 2193 C C . ILE A 1 258 ? -1.191 12.230 4.739 1.00 91.94 258 ILE A C 1
ATOM 2195 O O . ILE A 1 258 ? -0.369 12.089 3.840 1.00 91.94 258 ILE A O 1
ATOM 2199 N N . ASN A 1 259 ? -2.183 13.118 4.680 1.00 92.94 259 ASN A N 1
ATOM 2200 C CA . ASN A 1 259 ? -2.408 13.982 3.524 1.00 92.94 259 ASN A CA 1
ATOM 2201 C C . ASN A 1 259 ? -1.175 14.844 3.231 1.00 92.94 259 ASN A C 1
ATOM 2203 O O . ASN A 1 259 ? -0.705 14.864 2.098 1.00 92.94 259 ASN A O 1
ATOM 2207 N N . ASN A 1 260 ? -0.561 15.449 4.251 1.00 95.19 260 ASN A N 1
ATOM 2208 C CA . ASN A 1 260 ? 0.672 16.223 4.076 1.00 95.19 260 ASN A CA 1
ATOM 2209 C C . ASN A 1 260 ? 1.825 15.365 3.525 1.00 95.19 260 ASN A C 1
ATOM 2211 O O . ASN A 1 260 ? 2.553 15.787 2.624 1.00 95.19 260 ASN A O 1
ATOM 2215 N N . LYS A 1 261 ? 1.989 14.137 4.034 1.00 94.38 261 LYS A N 1
ATOM 2216 C CA . LYS A 1 261 ? 2.990 13.193 3.511 1.00 94.38 261 LYS A CA 1
ATOM 2217 C C . LYS A 1 261 ? 2.690 12.771 2.075 1.00 94.38 261 LYS A C 1
ATOM 2219 O O . LYS A 1 261 ? 3.618 12.662 1.280 1.00 94.38 261 LYS A O 1
ATOM 2224 N N . LEU A 1 262 ? 1.421 12.529 1.758 1.00 91.94 262 LEU A N 1
ATOM 2225 C CA . LEU A 1 262 ? 0.963 12.118 0.438 1.00 91.94 262 LEU A CA 1
ATOM 2226 C C . LEU A 1 262 ? 1.228 13.217 -0.590 1.00 91.94 262 LEU A C 1
ATOM 2228 O O . LEU A 1 262 ? 1.805 12.923 -1.630 1.00 91.94 262 LEU A O 1
ATOM 2232 N N . GLN A 1 263 ? 0.917 14.476 -0.272 1.00 93.19 263 GLN A N 1
ATOM 2233 C CA . GLN A 1 263 ? 1.212 15.609 -1.155 1.00 93.19 263 GLN A CA 1
ATOM 2234 C C . GLN A 1 263 ? 2.712 15.735 -1.438 1.00 93.19 263 GLN A C 1
ATOM 2236 O O . GLN A 1 263 ? 3.124 15.841 -2.592 1.00 93.19 263 GLN A O 1
ATOM 2241 N N . LYS A 1 264 ? 3.553 15.610 -0.403 1.00 94.06 264 LYS A N 1
ATOM 2242 C CA . LYS A 1 264 ? 5.012 15.596 -0.580 1.00 94.06 264 LYS A CA 1
ATOM 2243 C C . LYS A 1 264 ? 5.480 14.421 -1.449 1.00 94.06 264 LYS A C 1
ATOM 2245 O O . LYS A 1 264 ? 6.357 14.585 -2.290 1.00 94.06 264 LYS A O 1
ATOM 2250 N N . ALA A 1 265 ? 4.904 13.234 -1.259 1.00 90.44 265 ALA A N 1
ATOM 2251 C CA . ALA A 1 265 ? 5.238 12.051 -2.048 1.00 90.44 265 ALA A CA 1
ATOM 2252 C C . ALA A 1 265 ? 4.850 12.205 -3.525 1.00 90.44 265 ALA A C 1
ATOM 2254 O O . ALA A 1 265 ? 5.642 11.856 -4.397 1.00 90.44 265 ALA A O 1
ATOM 2255 N N . ILE A 1 266 ? 3.665 12.755 -3.793 1.00 90.50 266 ILE A N 1
ATOM 2256 C CA . ILE A 1 266 ? 3.170 13.043 -5.142 1.00 90.50 266 ILE A CA 1
ATOM 2257 C C . ILE A 1 266 ? 4.069 14.078 -5.829 1.00 90.50 266 ILE A C 1
ATOM 2259 O O . ILE A 1 266 ? 4.492 13.855 -6.958 1.00 90.50 266 ILE A O 1
ATOM 2263 N N . SER A 1 267 ? 4.439 15.157 -5.134 1.00 92.44 267 SER A N 1
ATOM 2264 C CA . SER A 1 267 ? 5.381 16.156 -5.656 1.00 92.44 267 SER A CA 1
ATOM 2265 C C . SER A 1 267 ? 6.728 15.529 -6.039 1.00 92.44 267 SER A C 1
ATOM 2267 O O . SER A 1 267 ? 7.204 15.740 -7.150 1.00 92.44 267 SER A O 1
ATOM 2269 N N . ASN A 1 268 ? 7.299 14.669 -5.188 1.00 91.44 268 ASN A N 1
ATOM 2270 C CA . ASN A 1 268 ? 8.545 13.963 -5.509 1.00 91.44 268 ASN A CA 1
ATOM 2271 C C . ASN A 1 268 ? 8.419 13.060 -6.748 1.00 91.44 268 ASN A C 1
ATOM 2273 O O . ASN A 1 268 ? 9.379 12.916 -7.503 1.00 91.44 268 ASN A O 1
ATOM 2277 N N . VAL A 1 269 ? 7.258 12.427 -6.941 1.00 90.31 269 VAL A N 1
ATOM 2278 C CA . VAL A 1 269 ? 6.974 11.626 -8.139 1.00 90.31 269 VAL A CA 1
ATOM 2279 C C . VAL A 1 269 ? 6.950 12.514 -9.382 1.00 90.31 269 VAL A C 1
ATOM 2281 O O . VAL A 1 269 ? 7.596 12.159 -10.363 1.00 90.31 269 VAL A O 1
ATOM 2284 N N . TYR A 1 270 ? 6.272 13.664 -9.337 1.00 90.06 270 TYR A N 1
ATOM 2285 C CA . TYR A 1 270 ? 6.232 14.608 -10.459 1.00 90.06 270 TYR A CA 1
ATOM 2286 C C . TYR A 1 270 ? 7.615 15.155 -10.812 1.00 90.06 270 TYR A C 1
ATOM 2288 O O . TYR A 1 270 ? 8.009 15.061 -11.969 1.00 90.06 270 TYR A O 1
ATOM 2296 N N . ILE A 1 271 ? 8.402 15.581 -9.819 1.00 90.81 271 ILE A N 1
ATOM 2297 C CA . ILE A 1 271 ? 9.791 16.024 -10.031 1.00 90.81 271 ILE A CA 1
ATOM 2298 C C . ILE A 1 271 ? 10.605 14.931 -10.744 1.00 90.81 271 ILE A C 1
ATOM 2300 O O . ILE A 1 271 ? 11.356 15.205 -11.673 1.00 90.81 271 ILE A O 1
ATOM 2304 N N . HIS A 1 272 ? 10.442 13.664 -10.353 1.00 90.44 272 HIS A N 1
ATOM 2305 C CA . HIS A 1 272 ? 11.124 12.541 -11.005 1.00 90.44 272 HIS A CA 1
ATOM 2306 C C . HIS A 1 272 ? 10.527 12.177 -12.384 1.00 90.44 272 HIS A C 1
ATOM 2308 O O . HIS A 1 272 ? 11.165 11.493 -13.193 1.00 90.44 272 HIS A O 1
ATOM 2314 N N . PHE A 1 273 ? 9.284 12.555 -12.676 1.00 85.62 273 PHE A N 1
ATOM 2315 C CA . PHE A 1 273 ? 8.714 12.414 -14.017 1.00 85.62 273 PHE A CA 1
ATOM 2316 C C . PHE A 1 273 ? 9.266 13.459 -14.983 1.00 85.62 273 PHE A C 1
ATOM 2318 O O . PHE A 1 273 ? 9.525 13.104 -16.127 1.00 85.62 273 PHE A O 1
ATOM 2325 N N . GLU A 1 274 ? 9.500 14.680 -14.507 1.00 86.00 274 GLU A N 1
ATOM 2326 C CA . GLU A 1 274 ? 10.081 15.780 -15.287 1.00 86.00 274 GLU A CA 1
ATOM 2327 C C . GLU A 1 274 ? 11.577 15.593 -15.575 1.00 86.00 274 GLU A C 1
ATOM 2329 O O . GLU A 1 274 ? 12.104 16.153 -16.534 1.00 86.00 274 GLU A O 1
ATOM 2334 N N . GLN A 1 275 ? 12.277 14.784 -14.775 1.00 87.56 275 GLN A N 1
ATOM 2335 C CA . GLN A 1 275 ? 13.668 14.425 -15.047 1.00 87.56 275 GLN A CA 1
ATOM 2336 C C . GLN A 1 275 ? 13.801 13.670 -16.375 1.00 87.56 275 GLN A C 1
ATOM 2338 O O . GLN A 1 275 ? 13.081 12.699 -16.628 1.00 87.56 275 GLN A O 1
ATOM 2343 N N . ALA A 1 276 ? 14.784 14.083 -17.181 1.00 79.56 276 ALA A N 1
ATOM 2344 C CA . ALA A 1 276 ? 15.115 13.427 -18.437 1.00 79.56 276 ALA A CA 1
ATOM 2345 C C . ALA A 1 276 ? 15.398 11.937 -18.202 1.00 79.56 276 ALA A C 1
ATOM 2347 O O . ALA A 1 276 ? 16.218 11.565 -17.359 1.00 79.56 276 ALA A O 1
ATOM 2348 N N . PHE A 1 277 ? 14.698 11.081 -18.947 1.00 80.38 277 PHE A N 1
ATOM 2349 C CA . PHE A 1 277 ? 14.910 9.643 -18.878 1.00 80.38 277 PHE A CA 1
ATOM 2350 C C . PHE A 1 277 ? 16.302 9.336 -19.449 1.00 80.38 277 PHE A C 1
ATOM 2352 O O . PHE A 1 277 ? 16.544 9.663 -20.612 1.00 80.38 277 PHE A O 1
ATOM 2359 N N . PRO A 1 278 ? 17.225 8.731 -18.680 1.00 78.88 278 PRO A N 1
ATOM 2360 C CA . PRO A 1 278 ? 18.573 8.467 -19.163 1.00 78.88 278 PRO A CA 1
ATOM 2361 C C . PRO A 1 278 ? 18.523 7.304 -20.160 1.00 78.88 278 PRO A C 1
ATOM 2363 O O . PRO A 1 278 ? 18.560 6.134 -19.770 1.00 78.88 278 PRO A O 1
ATOM 2366 N N . LEU A 1 279 ? 18.353 7.635 -21.440 1.00 74.12 279 LEU A N 1
ATOM 2367 C CA . LEU A 1 279 ? 18.378 6.714 -22.575 1.00 74.12 279 LEU A CA 1
ATOM 2368 C C . LEU A 1 279 ? 19.710 6.825 -23.310 1.00 74.12 279 LEU A C 1
ATOM 2370 O O . LEU A 1 279 ? 20.283 7.906 -23.402 1.00 74.12 279 LEU A O 1
ATOM 2374 N N . ASN A 1 280 ? 20.157 5.706 -23.878 1.00 67.31 280 ASN A N 1
ATOM 2375 C CA . ASN A 1 280 ? 21.186 5.723 -24.912 1.00 67.31 280 ASN A CA 1
ATOM 2376 C C . ASN A 1 280 ? 20.505 5.996 -26.262 1.00 67.31 280 ASN A C 1
ATOM 2378 O O . ASN A 1 280 ? 19.440 5.435 -26.532 1.00 67.31 280 ASN A O 1
ATOM 2382 N N . GLU A 1 281 ? 21.118 6.828 -27.106 1.00 60.59 281 GLU A N 1
ATOM 2383 C CA . GLU A 1 281 ? 20.566 7.267 -28.402 1.00 60.59 281 GLU A CA 1
ATOM 2384 C C . GLU A 1 281 ? 20.193 6.099 -29.335 1.00 60.59 281 GLU A C 1
ATOM 2386 O O . GLU A 1 281 ? 19.225 6.185 -30.086 1.00 60.59 281 GLU A O 1
ATOM 2391 N N . GLU A 1 282 ? 20.876 4.959 -29.212 1.00 60.94 282 GLU A N 1
ATOM 2392 C CA . GLU A 1 282 ? 20.674 3.752 -30.030 1.00 60.94 282 GLU A CA 1
ATOM 2393 C C . GLU A 1 282 ? 19.279 3.105 -29.886 1.00 60.94 282 GLU A C 1
ATOM 2395 O O . GLU A 1 282 ? 18.871 2.301 -30.723 1.00 60.94 282 GLU A O 1
ATOM 2400 N N . ILE A 1 283 ? 18.519 3.453 -28.842 1.00 59.69 283 ILE A N 1
ATOM 2401 C CA . ILE A 1 283 ? 17.255 2.787 -28.477 1.00 59.69 283 ILE A CA 1
ATOM 2402 C C . ILE A 1 283 ? 16.054 3.364 -29.240 1.00 59.69 283 ILE A C 1
ATOM 2404 O O . ILE A 1 283 ? 15.075 2.655 -29.488 1.00 59.69 283 ILE A O 1
ATOM 2408 N N . PHE A 1 284 ? 16.149 4.618 -29.690 1.00 60.19 284 PHE A N 1
ATOM 2409 C CA . PHE A 1 284 ? 15.084 5.287 -30.446 1.00 60.19 284 PHE A CA 1
ATOM 2410 C C . PHE A 1 284 ? 14.824 4.662 -31.822 1.00 60.19 284 PHE A C 1
ATOM 2412 O O . PHE A 1 284 ? 13.762 4.877 -32.400 1.00 60.19 284 PHE A O 1
ATOM 2419 N N . ASN A 1 285 ? 15.743 3.831 -32.319 1.00 63.88 285 ASN A N 1
ATOM 2420 C CA . ASN A 1 285 ? 15.579 3.127 -33.589 1.00 63.88 285 ASN A CA 1
ATOM 2421 C C . ASN A 1 285 ? 14.590 1.948 -33.517 1.00 63.88 285 ASN A C 1
ATOM 2423 O O . ASN A 1 285 ? 14.190 1.434 -34.558 1.00 63.88 285 ASN A O 1
ATOM 2427 N N . VAL A 1 286 ? 14.197 1.500 -32.315 1.00 67.44 286 VAL A N 1
ATOM 2428 C CA . VAL A 1 286 ? 13.395 0.273 -32.123 1.00 67.44 286 VAL A CA 1
ATOM 2429 C C . VAL A 1 286 ? 11.989 0.557 -31.586 1.00 67.44 286 VAL A C 1
ATOM 2431 O O . VAL A 1 286 ? 11.061 -0.196 -31.877 1.00 67.44 286 VAL A O 1
ATOM 2434 N N . MET A 1 287 ? 11.806 1.618 -30.796 1.00 77.81 287 MET A N 1
ATOM 2435 C CA . MET A 1 287 ? 10.536 1.903 -30.124 1.00 77.81 287 MET A CA 1
ATOM 2436 C C . MET A 1 287 ? 10.386 3.394 -29.812 1.00 77.81 287 MET A C 1
ATOM 2438 O O . MET A 1 287 ? 11.357 4.056 -29.447 1.00 77.81 287 MET A O 1
ATOM 2442 N N . SER A 1 288 ? 9.156 3.911 -29.903 1.00 82.19 288 SER A N 1
ATOM 2443 C CA . SER A 1 288 ? 8.851 5.277 -29.472 1.00 82.19 288 SER A CA 1
ATOM 2444 C C . SER A 1 288 ? 9.019 5.431 -27.950 1.00 82.19 288 SER A C 1
ATOM 2446 O O . SER A 1 288 ? 8.800 4.492 -27.178 1.00 82.19 288 SER A O 1
ATOM 2448 N N . LEU A 1 289 ? 9.379 6.635 -27.495 1.00 79.38 289 LEU A N 1
ATOM 2449 C CA . LEU A 1 289 ? 9.513 6.941 -26.064 1.00 79.38 289 LEU A CA 1
ATOM 2450 C C . LEU A 1 289 ? 8.198 6.732 -25.293 1.00 79.38 289 LEU A C 1
ATOM 2452 O O . LEU A 1 289 ? 8.208 6.319 -24.127 1.00 79.38 289 LEU A O 1
ATOM 2456 N N . ASP A 1 290 ? 7.073 6.999 -25.950 1.00 80.75 290 ASP A N 1
ATOM 2457 C CA . ASP A 1 290 ? 5.741 6.863 -25.371 1.00 80.75 290 ASP A CA 1
ATOM 2458 C C . ASP A 1 290 ? 5.377 5.397 -25.149 1.00 80.75 290 ASP A C 1
ATOM 2460 O O . ASP A 1 290 ? 4.900 5.031 -24.071 1.00 80.75 290 ASP A O 1
ATOM 2464 N N . ASP A 1 291 ? 5.645 4.535 -26.131 1.00 83.00 291 ASP A N 1
ATOM 2465 C CA . ASP A 1 291 ? 5.395 3.098 -26.007 1.00 83.00 291 ASP A CA 1
ATOM 2466 C C . ASP A 1 291 ? 6.313 2.476 -24.957 1.00 83.00 291 ASP A C 1
ATOM 2468 O O . ASP A 1 291 ? 5.856 1.711 -24.101 1.00 83.00 291 ASP A O 1
ATOM 2472 N N . LEU A 1 292 ? 7.580 2.896 -24.940 1.00 83.62 292 LEU A N 1
ATOM 2473 C CA . LEU A 1 292 ? 8.538 2.495 -23.919 1.00 83.62 292 LEU A CA 1
ATOM 2474 C C . LEU A 1 292 ? 8.026 2.838 -22.514 1.00 83.62 292 LEU A C 1
ATOM 2476 O O . LEU A 1 292 ? 7.995 1.988 -21.617 1.00 83.62 292 LEU A O 1
ATOM 2480 N N . SER A 1 293 ? 7.583 4.080 -22.330 1.00 83.50 293 SER A N 1
ATOM 2481 C CA . SER A 1 293 ? 7.048 4.565 -21.060 1.00 83.50 293 SER A CA 1
ATOM 2482 C C . SER A 1 293 ? 5.807 3.777 -20.641 1.00 83.50 293 SER A C 1
ATOM 2484 O O . SER A 1 293 ? 5.739 3.314 -19.501 1.00 83.50 293 SER A O 1
ATOM 2486 N N . LYS A 1 294 ? 4.866 3.528 -21.561 1.00 85.25 294 LYS A N 1
ATOM 2487 C CA . LYS A 1 294 ? 3.661 2.720 -21.300 1.00 85.25 294 LYS A CA 1
ATOM 2488 C C . LYS A 1 294 ? 3.997 1.295 -20.868 1.00 85.25 294 LYS A C 1
ATOM 2490 O O . LYS A 1 294 ? 3.390 0.795 -19.916 1.00 85.25 294 LYS A O 1
ATOM 2495 N N . ILE A 1 295 ? 4.959 0.638 -21.519 1.00 87.88 295 ILE A N 1
ATOM 2496 C CA . ILE A 1 295 ? 5.362 -0.730 -21.161 1.00 87.88 295 ILE A CA 1
ATOM 2497 C C . ILE A 1 295 ? 6.010 -0.751 -19.775 1.00 87.88 295 ILE A C 1
ATOM 2499 O O . ILE A 1 295 ? 5.653 -1.589 -18.941 1.00 87.88 295 ILE A O 1
ATOM 2503 N N . ILE A 1 296 ? 6.913 0.195 -19.493 1.00 88.31 296 ILE A N 1
ATOM 2504 C CA . ILE A 1 296 ? 7.544 0.320 -18.174 1.00 88.31 296 ILE A CA 1
ATOM 2505 C C . ILE A 1 296 ? 6.484 0.584 -17.102 1.00 88.31 296 ILE A C 1
ATOM 2507 O O . ILE A 1 296 ? 6.491 -0.091 -16.075 1.00 88.31 296 ILE A O 1
ATOM 2511 N N . TYR A 1 297 ? 5.547 1.507 -17.322 1.00 88.31 297 TYR A N 1
ATOM 2512 C CA . TYR A 1 297 ? 4.487 1.809 -16.356 1.00 88.31 297 TYR A CA 1
ATOM 2513 C C . TYR A 1 297 ? 3.556 0.626 -16.120 1.00 88.31 297 TYR A C 1
ATOM 2515 O O . TYR A 1 297 ? 3.245 0.324 -14.969 1.00 88.31 297 TYR A O 1
ATOM 2523 N N . SER A 1 298 ? 3.192 -0.100 -17.175 1.00 86.94 298 SER A N 1
ATOM 2524 C CA . SER A 1 298 ? 2.397 -1.326 -17.063 1.00 86.94 298 SER A CA 1
ATOM 2525 C C . SER A 1 298 ? 3.124 -2.386 -16.232 1.00 86.94 298 SER A C 1
ATOM 2527 O O . SER A 1 298 ? 2.538 -3.008 -15.345 1.00 86.94 298 SER A O 1
ATOM 2529 N N . ALA A 1 299 ? 4.429 -2.560 -16.452 1.00 89.62 299 ALA A N 1
ATOM 2530 C CA . ALA A 1 299 ? 5.241 -3.480 -15.665 1.00 89.62 299 ALA A CA 1
ATOM 2531 C C . ALA A 1 299 ? 5.372 -3.026 -14.202 1.00 89.62 299 ALA A C 1
ATOM 2533 O O . ALA A 1 299 ? 5.210 -3.835 -13.287 1.00 89.62 299 ALA A O 1
ATOM 2534 N N . LEU A 1 300 ? 5.612 -1.734 -13.961 1.00 90.31 300 LEU A N 1
ATOM 2535 C CA . LEU A 1 300 ? 5.661 -1.163 -12.615 1.00 90.31 300 LEU A CA 1
ATOM 2536 C C . LEU A 1 300 ? 4.337 -1.347 -11.874 1.00 90.31 300 LEU A C 1
ATOM 2538 O O . LEU A 1 300 ? 4.365 -1.714 -10.702 1.00 90.31 300 LEU A O 1
ATOM 2542 N N . ALA A 1 301 ? 3.196 -1.170 -12.541 1.00 87.62 301 ALA A N 1
ATOM 2543 C CA . ALA A 1 301 ? 1.883 -1.415 -11.955 1.00 87.62 301 ALA A CA 1
ATOM 2544 C C . ALA A 1 301 ? 1.743 -2.860 -11.454 1.00 87.62 301 ALA A C 1
ATOM 2546 O O . ALA A 1 301 ? 1.385 -3.077 -10.298 1.00 87.62 301 ALA A O 1
ATOM 2547 N N . VAL A 1 302 ? 2.133 -3.849 -12.268 1.00 87.62 302 VAL A N 1
ATOM 2548 C CA . VAL A 1 302 ? 2.120 -5.273 -11.880 1.00 87.62 302 VAL A CA 1
ATOM 2549 C C . VAL A 1 302 ? 3.034 -5.548 -10.677 1.00 87.62 302 VAL A C 1
ATOM 2551 O O . VAL A 1 302 ? 2.698 -6.349 -9.798 1.00 87.62 302 VAL A O 1
ATOM 2554 N N . ILE A 1 303 ? 4.208 -4.912 -10.622 1.00 88.69 303 ILE A N 1
ATOM 2555 C CA . ILE A 1 303 ? 5.147 -5.054 -9.498 1.00 88.69 303 ILE A CA 1
ATOM 2556 C C . ILE A 1 303 ? 4.556 -4.444 -8.230 1.00 88.69 303 ILE A C 1
ATOM 2558 O O . ILE A 1 303 ? 4.573 -5.088 -7.176 1.00 88.69 303 ILE A O 1
ATOM 2562 N N . LEU A 1 304 ? 4.030 -3.223 -8.331 1.00 86.25 304 LEU A N 1
ATOM 2563 C CA . LEU A 1 304 ? 3.421 -2.483 -7.230 1.00 86.25 304 LEU A CA 1
ATOM 2564 C C . LEU A 1 304 ? 2.228 -3.243 -6.660 1.00 86.25 304 LEU A C 1
ATOM 2566 O O . LEU A 1 304 ? 2.180 -3.469 -5.454 1.00 86.25 304 LEU A O 1
ATOM 2570 N N . GLU A 1 305 ? 1.327 -3.722 -7.516 1.00 84.06 305 GLU A N 1
ATOM 2571 C CA . GLU A 1 305 ? 0.154 -4.504 -7.124 1.00 84.06 305 GLU A CA 1
ATOM 2572 C C . GLU A 1 305 ? 0.555 -5.729 -6.290 1.00 84.06 305 GLU A C 1
ATOM 2574 O O . GLU A 1 305 ? 0.086 -5.923 -5.164 1.00 84.06 305 GLU A O 1
ATOM 2579 N N . LYS A 1 306 ? 1.491 -6.539 -6.802 1.00 83.06 306 LYS A N 1
ATOM 2580 C CA . LYS A 1 306 ? 1.973 -7.738 -6.100 1.00 83.06 306 LYS A CA 1
ATOM 2581 C C . LYS A 1 306 ? 2.636 -7.399 -4.773 1.00 83.06 306 LYS A C 1
ATOM 2583 O O . LYS A 1 306 ? 2.464 -8.123 -3.793 1.00 83.06 306 LYS A O 1
ATOM 2588 N N . SER A 1 307 ? 3.398 -6.315 -4.743 1.00 81.06 307 SER A N 1
ATOM 2589 C CA . SER A 1 307 ? 4.210 -5.956 -3.585 1.00 81.06 307 SER A CA 1
ATOM 2590 C C . SER A 1 307 ? 3.398 -5.275 -2.485 1.00 81.06 307 SER A C 1
ATOM 2592 O O . SER A 1 307 ? 3.732 -5.403 -1.310 1.00 81.06 307 SER A O 1
ATOM 2594 N N . LEU A 1 308 ? 2.307 -4.599 -2.848 1.00 82.12 308 LEU A N 1
ATOM 2595 C CA . LEU A 1 308 ? 1.385 -3.952 -1.915 1.00 82.12 308 LEU A CA 1
ATOM 2596 C C . LEU A 1 308 ? 0.218 -4.850 -1.505 1.00 82.12 308 LEU A C 1
ATOM 2598 O O . LEU A 1 308 ? -0.534 -4.485 -0.604 1.00 82.12 308 LEU A O 1
ATOM 2602 N N . HIS A 1 309 ? 0.090 -6.043 -2.092 1.00 81.75 309 HIS A N 1
ATOM 2603 C CA . HIS A 1 309 ? -0.996 -6.976 -1.800 1.00 81.75 309 HIS A CA 1
ATOM 2604 C C . HIS A 1 309 ? -1.193 -7.220 -0.295 1.00 81.75 309 HIS A C 1
ATOM 2606 O O . HIS A 1 309 ? -2.289 -7.018 0.227 1.00 81.75 309 HIS A O 1
ATOM 2612 N N . TYR A 1 310 ? -0.132 -7.606 0.419 1.00 77.31 310 TYR A N 1
ATOM 2613 C CA . TYR A 1 310 ? -0.206 -7.868 1.861 1.00 77.31 310 TYR A CA 1
ATOM 2614 C C . TYR A 1 310 ? -0.428 -6.598 2.686 1.00 77.31 310 TYR A C 1
ATOM 2616 O O . TYR A 1 310 ? -1.092 -6.644 3.719 1.00 77.31 310 TYR A O 1
ATOM 2624 N N . PHE A 1 311 ? 0.079 -5.458 2.214 1.00 81.06 311 PHE A N 1
ATOM 2625 C CA . PHE A 1 311 ? -0.153 -4.168 2.855 1.00 81.06 311 PHE A CA 1
ATOM 2626 C C . PHE A 1 311 ? -1.640 -3.793 2.793 1.00 81.06 311 PHE A C 1
ATOM 2628 O O . PHE A 1 311 ? -2.238 -3.469 3.816 1.00 81.06 311 PHE A O 1
ATOM 2635 N N . HIS A 1 312 ? -2.271 -3.945 1.626 1.00 82.88 312 HIS A N 1
ATOM 2636 C CA . HIS A 1 312 ? -3.707 -3.732 1.459 1.00 82.88 312 HIS A CA 1
ATOM 2637 C C . HIS A 1 312 ? -4.530 -4.717 2.304 1.00 82.88 312 HIS A C 1
ATOM 2639 O O . HIS A 1 312 ? -5.469 -4.307 2.980 1.00 82.88 312 HIS A O 1
ATOM 2645 N N . LEU A 1 313 ? -4.180 -6.014 2.302 1.00 79.81 313 LEU A N 1
ATOM 2646 C CA . LEU A 1 313 ? -4.829 -7.037 3.145 1.00 79.81 313 LEU A CA 1
ATOM 2647 C C . LEU A 1 313 ? -4.817 -6.668 4.632 1.00 79.81 313 LEU A C 1
ATOM 2649 O O . LEU A 1 313 ? -5.845 -6.796 5.291 1.00 79.81 313 LEU A O 1
ATOM 2653 N N . ASN A 1 314 ? -3.691 -6.167 5.142 1.00 79.19 314 ASN A N 1
ATOM 2654 C CA . ASN A 1 314 ? -3.581 -5.730 6.531 1.00 79.19 314 ASN A CA 1
ATOM 2655 C C . ASN A 1 314 ? -4.579 -4.606 6.854 1.00 79.19 314 ASN A C 1
ATOM 2657 O O . ASN A 1 314 ? -5.302 -4.671 7.846 1.00 79.19 314 ASN A O 1
ATOM 2661 N N . PHE A 1 315 ? -4.663 -3.576 6.010 1.00 83.19 315 PHE A N 1
ATOM 2662 C CA . PHE A 1 315 ? -5.588 -2.469 6.257 1.00 83.19 315 PHE A CA 1
ATOM 2663 C C . PHE A 1 315 ? -7.056 -2.887 6.163 1.00 83.19 315 PHE A C 1
ATOM 2665 O O . PHE A 1 315 ? -7.853 -2.460 6.995 1.00 83.19 315 PHE A O 1
ATOM 2672 N N . GLU A 1 316 ? -7.415 -3.777 5.242 1.00 82.31 316 GLU A N 1
ATOM 2673 C CA . GLU A 1 316 ? -8.779 -4.311 5.161 1.00 82.31 316 GLU A CA 1
ATOM 2674 C C . GLU A 1 316 ? -9.139 -5.186 6.368 1.00 82.31 316 GLU A C 1
ATOM 2676 O O . GLU A 1 316 ? -10.235 -5.070 6.914 1.00 82.31 316 GLU A O 1
ATOM 2681 N N . GLN A 1 317 ? -8.200 -5.984 6.880 1.00 78.56 317 GLN A N 1
ATOM 2682 C CA . GLN A 1 317 ? -8.392 -6.693 8.150 1.00 78.56 317 GLN A CA 1
ATOM 2683 C C . GLN A 1 317 ? -8.595 -5.731 9.319 1.00 78.56 317 GLN A C 1
ATOM 2685 O O . GLN A 1 317 ? -9.493 -5.942 10.132 1.00 78.56 317 GLN A O 1
ATOM 2690 N N . LYS A 1 318 ? -7.817 -4.643 9.388 1.00 79.62 318 LYS A N 1
ATOM 2691 C CA . LYS A 1 318 ? -8.017 -3.604 10.407 1.00 79.62 318 LYS A CA 1
ATOM 2692 C C . LYS A 1 318 ? -9.405 -2.973 10.312 1.00 79.62 318 LYS A C 1
ATOM 2694 O O . LYS A 1 318 ? -9.992 -2.700 11.355 1.00 79.62 318 LYS A O 1
ATOM 2699 N N . LYS A 1 319 ? -9.937 -2.748 9.102 1.00 84.12 319 LYS A N 1
ATOM 2700 C CA . LYS A 1 319 ? -11.311 -2.246 8.912 1.00 84.12 319 LYS A CA 1
ATOM 2701 C C . LYS A 1 319 ? -12.343 -3.229 9.468 1.00 84.12 319 LYS A C 1
ATOM 2703 O O . LYS A 1 319 ? -13.230 -2.810 10.202 1.00 84.12 319 LYS A O 1
ATOM 2708 N N . ILE A 1 320 ? -12.195 -4.522 9.175 1.00 81.12 320 ILE A N 1
ATOM 2709 C CA . ILE A 1 320 ? -13.107 -5.574 9.652 1.00 81.12 320 ILE A CA 1
ATOM 2710 C C . ILE A 1 320 ? -13.061 -5.720 11.173 1.00 81.12 320 ILE A C 1
ATOM 2712 O O . ILE A 1 320 ? -14.104 -5.696 11.818 1.00 81.12 320 ILE A O 1
ATOM 2716 N N . LEU A 1 321 ? -11.864 -5.836 11.754 1.00 76.62 321 LEU A N 1
ATOM 2717 C CA . LEU A 1 321 ? -11.691 -5.930 13.208 1.00 76.62 321 LEU A CA 1
ATOM 2718 C C . LEU A 1 321 ? -12.262 -4.702 13.914 1.00 76.62 321 LEU A C 1
ATOM 2720 O O . LEU A 1 321 ? -12.890 -4.818 14.959 1.00 76.62 321 LEU A O 1
ATOM 2724 N N . LEU A 1 322 ? -12.083 -3.521 13.320 1.00 78.38 322 LEU A N 1
ATOM 2725 C CA . LEU A 1 322 ? -12.681 -2.307 13.845 1.00 78.38 322 LEU A CA 1
ATOM 2726 C C . LEU A 1 322 ? -14.213 -2.375 13.835 1.00 78.38 322 LEU A C 1
ATOM 2728 O O . LEU A 1 322 ? -14.817 -1.994 14.829 1.00 78.38 322 LEU A O 1
ATOM 2732 N N . CYS A 1 323 ? -14.840 -2.871 12.765 1.00 77.81 323 CYS A N 1
ATOM 2733 C CA . CYS A 1 323 ? -16.293 -3.056 12.727 1.00 77.81 323 CYS A CA 1
ATOM 2734 C C . CYS A 1 323 ? -16.801 -3.984 13.828 1.00 77.81 323 CYS A C 1
ATOM 2736 O O . CYS A 1 323 ? -17.760 -3.618 14.501 1.00 77.81 323 CYS A O 1
ATOM 2738 N N . PHE A 1 324 ? -16.151 -5.134 14.028 1.00 74.44 324 PHE A N 1
ATOM 2739 C CA . PHE A 1 324 ? -16.514 -6.056 15.106 1.00 74.44 324 PHE A CA 1
ATOM 2740 C C . PHE A 1 324 ? -16.407 -5.374 16.471 1.00 74.44 324 PHE A C 1
ATOM 2742 O O . PHE A 1 324 ? -17.389 -5.321 17.202 1.00 74.44 324 PHE A O 1
ATOM 2749 N N . ASN A 1 325 ? -15.278 -4.716 16.751 1.00 74.50 325 ASN A N 1
ATOM 2750 C CA . ASN A 1 325 ? -15.088 -4.006 18.017 1.00 74.50 325 ASN A CA 1
ATOM 2751 C C . ASN A 1 325 ? -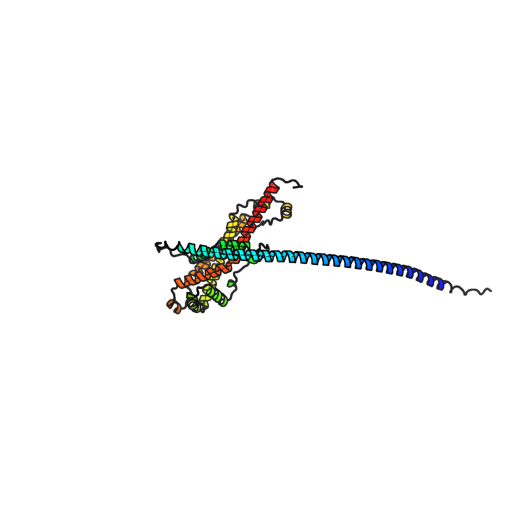16.146 -2.913 18.249 1.00 74.50 325 ASN A C 1
ATOM 2753 O O . ASN A 1 325 ? -16.532 -2.666 19.386 1.00 74.50 325 ASN A O 1
ATOM 2757 N N . ILE A 1 326 ? -16.606 -2.232 17.193 1.00 74.62 326 ILE A N 1
ATOM 2758 C CA . ILE A 1 326 ? -17.665 -1.215 17.292 1.00 74.62 326 ILE A CA 1
ATOM 2759 C C . ILE A 1 326 ? -19.012 -1.850 17.616 1.00 74.62 326 ILE A C 1
ATOM 2761 O O . ILE A 1 326 ? -19.750 -1.306 18.434 1.00 74.62 326 ILE A O 1
ATOM 2765 N N . GLN A 1 327 ? -19.342 -2.963 16.963 1.00 75.69 327 GLN A N 1
ATOM 2766 C CA . GLN A 1 327 ? -20.591 -3.685 17.193 1.00 75.69 327 GLN A CA 1
ATOM 2767 C C . GLN A 1 327 ? -20.641 -4.246 18.617 1.00 75.69 327 GLN A C 1
ATOM 2769 O O . GLN A 1 327 ? -21.631 -4.027 19.310 1.00 75.69 327 GLN A O 1
ATOM 2774 N N . ASP A 1 328 ? -19.550 -4.850 19.088 1.00 74.38 328 ASP A N 1
ATOM 2775 C CA . ASP A 1 328 ? -19.435 -5.350 20.462 1.00 74.38 328 ASP A CA 1
ATOM 2776 C C . ASP A 1 328 ? -19.528 -4.207 21.479 1.00 74.38 328 ASP A C 1
ATOM 2778 O O . ASP A 1 328 ? -20.248 -4.297 22.473 1.00 74.38 328 ASP A O 1
ATOM 2782 N N . ALA A 1 329 ? -18.858 -3.084 21.204 1.00 71.81 329 ALA A N 1
ATOM 2783 C CA . ALA A 1 329 ? -18.945 -1.893 22.040 1.00 71.81 329 ALA A CA 1
ATOM 2784 C C . ALA A 1 329 ? -20.369 -1.319 22.094 1.00 71.81 329 ALA A C 1
ATOM 2786 O O . ALA A 1 329 ? -20.794 -0.862 23.155 1.00 71.81 329 ALA A O 1
ATOM 2787 N N . TYR A 1 330 ? -21.104 -1.337 20.975 1.00 74.00 330 TYR A N 1
ATOM 2788 C CA . TYR A 1 330 ? -22.514 -0.942 20.932 1.00 74.00 330 TYR A CA 1
ATOM 2789 C C . TYR A 1 330 ? -23.354 -1.869 21.800 1.00 74.00 330 TYR A C 1
ATOM 2791 O O . TYR A 1 330 ? -24.094 -1.382 22.645 1.00 74.00 330 TYR A O 1
ATOM 2799 N N . LEU A 1 331 ? -23.193 -3.183 21.638 1.00 76.62 331 LEU A N 1
ATOM 2800 C CA . LEU A 1 331 ? -23.925 -4.188 22.403 1.00 76.62 331 LEU A CA 1
ATOM 2801 C C . LEU A 1 331 ? -23.708 -4.010 23.910 1.00 76.62 331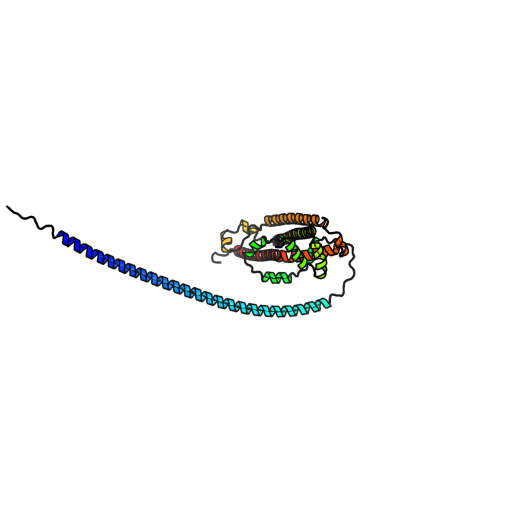 LEU A C 1
ATOM 2803 O O . LEU A 1 331 ? -24.673 -3.919 24.663 1.00 76.62 331 LEU A O 1
ATOM 2807 N N . VAL A 1 332 ? -22.448 -3.900 24.338 1.00 73.56 332 VAL A N 1
ATOM 2808 C CA . VAL A 1 332 ? -22.094 -3.700 25.748 1.00 73.56 332 VAL A CA 1
ATOM 2809 C C . VAL A 1 332 ? -22.660 -2.393 26.274 1.00 73.56 332 VAL A C 1
ATOM 2811 O O . VAL A 1 332 ? -23.243 -2.374 27.354 1.00 73.56 332 VAL A O 1
ATOM 2814 N N . LYS A 1 333 ? -22.533 -1.300 25.519 1.00 72.38 333 LYS A N 1
ATOM 2815 C CA . LYS A 1 333 ? -23.115 -0.025 25.933 1.00 72.38 333 LYS A CA 1
ATOM 2816 C C . LYS A 1 333 ? -24.631 -0.145 26.090 1.00 72.38 333 LYS A C 1
ATOM 2818 O O . LYS A 1 333 ? -25.147 0.235 27.130 1.00 72.38 333 LYS A O 1
ATOM 2823 N N . SER A 1 334 ? -25.324 -0.694 25.094 1.00 74.38 334 SER A N 1
ATOM 2824 C CA . SER A 1 334 ? -26.771 -0.898 25.145 1.00 74.38 334 SER A CA 1
ATOM 2825 C C . SER A 1 334 ? -27.184 -1.766 26.325 1.00 74.38 334 SER A C 1
ATOM 2827 O O . SER A 1 334 ? -28.173 -1.447 26.964 1.00 74.38 334 SER A O 1
ATOM 2829 N N . PHE A 1 335 ? -26.421 -2.811 26.650 1.00 77.19 335 PHE A N 1
ATOM 2830 C CA . PHE A 1 335 ? -26.667 -3.633 27.831 1.00 77.19 335 PHE A CA 1
ATOM 2831 C C . PHE A 1 335 ? -26.567 -2.817 29.126 1.00 77.19 335 PHE A C 1
ATOM 2833 O O . PHE A 1 335 ? -27.499 -2.832 29.919 1.00 77.19 335 PHE A O 1
ATOM 2840 N N . PHE A 1 336 ? -25.493 -2.047 29.325 1.00 72.56 336 PHE A N 1
ATOM 2841 C CA . PHE A 1 336 ? -25.331 -1.232 30.536 1.00 72.56 336 PHE A CA 1
ATOM 2842 C C . PHE A 1 336 ? -26.289 -0.034 30.610 1.00 72.56 336 PHE A C 1
ATOM 2844 O O . PHE A 1 336 ? -26.707 0.330 31.706 1.00 72.56 336 PHE A O 1
ATOM 2851 N N . ASP A 1 337 ? -26.678 0.551 29.473 1.00 71.00 337 ASP A N 1
ATOM 2852 C CA . ASP A 1 337 ? -27.679 1.626 29.403 1.00 71.00 337 ASP A CA 1
ATOM 2853 C C . ASP A 1 337 ? -29.069 1.147 29.888 1.00 71.00 337 ASP A C 1
ATOM 2855 O O . ASP A 1 337 ? -29.906 1.972 30.256 1.00 71.00 337 ASP A O 1
ATOM 2859 N N . LEU A 1 338 ? -29.315 -0.171 29.940 1.00 79.31 338 LEU A N 1
ATOM 2860 C CA . LEU A 1 338 ? -30.529 -0.766 30.516 1.00 79.31 338 LEU A CA 1
ATOM 2861 C C . LEU A 1 338 ? -30.490 -0.886 32.052 1.00 79.31 338 LEU A C 1
ATOM 2863 O O . LEU A 1 338 ? -31.476 -1.331 32.632 1.00 79.31 338 LEU A O 1
ATOM 2867 N N . ASN A 1 339 ? -29.396 -0.480 32.711 1.00 76.00 339 ASN A N 1
ATOM 2868 C CA . ASN A 1 339 ? -29.164 -0.645 34.154 1.00 76.00 339 ASN A CA 1
ATOM 2869 C C . ASN A 1 339 ? -29.407 -2.091 34.640 1.00 76.00 339 ASN A C 1
ATOM 2871 O O . ASN A 1 339 ? -30.293 -2.318 35.470 1.00 76.00 339 ASN A O 1
ATOM 2875 N N . PRO A 1 340 ? -28.648 -3.074 34.123 1.00 75.06 340 PRO A N 1
ATOM 2876 C CA . PRO A 1 340 ? -28.813 -4.469 34.504 1.00 75.06 340 PRO A CA 1
ATOM 2877 C C . PRO A 1 340 ? -28.531 -4.650 36.001 1.00 75.06 340 PRO A C 1
ATOM 2879 O O . PRO A 1 340 ? -27.700 -3.953 36.593 1.00 75.06 340 PRO A O 1
ATOM 2882 N N . THR A 1 341 ? -29.258 -5.574 36.624 1.00 78.25 341 THR A N 1
ATOM 2883 C CA . THR A 1 341 ? -29.024 -5.962 38.023 1.00 78.25 341 THR A CA 1
ATOM 2884 C C . THR A 1 341 ? -27.680 -6.679 38.179 1.00 78.25 341 THR A C 1
ATOM 2886 O O . THR A 1 341 ? -27.085 -7.107 37.203 1.00 78.25 341 THR A O 1
ATOM 2889 N N . LEU A 1 342 ? -27.197 -6.852 39.414 1.00 71.88 342 LEU A N 1
ATOM 2890 C CA . LEU A 1 342 ? -25.940 -7.567 39.695 1.00 71.88 342 LEU A CA 1
ATOM 2891 C C . LEU A 1 342 ? -25.936 -9.041 39.241 1.00 71.88 342 LEU A C 1
ATOM 2893 O O . LEU A 1 342 ? -24.860 -9.600 39.044 1.00 71.88 342 LEU A O 1
ATOM 2897 N N . GLU A 1 343 ? -27.112 -9.664 39.124 1.00 69.75 343 GLU A N 1
ATOM 2898 C CA . GLU A 1 343 ? -27.275 -11.052 38.665 1.00 69.75 343 GLU A CA 1
ATOM 2899 C C . GLU A 1 343 ? -27.324 -11.184 37.132 1.00 69.75 343 GLU A C 1
ATOM 2901 O O . GLU A 1 343 ? -27.125 -12.284 36.617 1.00 69.75 343 GLU A O 1
ATOM 2906 N N . GLN A 1 344 ? -27.600 -10.086 36.417 1.00 56.25 344 GLN A N 1
ATOM 2907 C CA . GLN A 1 344 ? -27.698 -10.013 34.954 1.00 56.25 344 GLN A CA 1
ATOM 2908 C C . GLN A 1 344 ? -26.372 -9.568 34.346 1.00 56.25 344 GLN A C 1
ATOM 2910 O O . GLN A 1 344 ? -26.002 -10.147 33.300 1.00 56.25 344 GLN A O 1
#

Organism: NCBI:txid433720